Protein AF-A0A9J6GUP1-F1 (afdb_monomer_lite)

Organism: Haemaphysalis longicornis (NCBI:txid44386)

Foldseek 3Di:
DDPPDDDDDPDPVVVVVVVVVVCVVPDDDDDADPVGNDDDPVLVVLVVVLVVLVVVCVVVVPDPVSVVVNVVSVVVSVVVVVVVVVVVVVVVVVVCVPPVPDPVVVVVVCVVVDPPPPPVPVVVVCVVVVDDPVVVVVVCCCVVPVPPPPDPDPDDPPPPPPPPPDDDDPVNVVVVVVPDDPPPDDD

Secondary structure (DSSP, 8-state):
------PPPSSHHHHHHHHHHHHHHHPPP---BTTB----HHHHHHHHHHHHHHHHHHH-TT-HHHHHHHHHHHHHHHHHHHHHHHHHHHHHHHHHTT-TT-HHHHHHHHHHHS----S-HHHHHHHHHT--HHHHHHHHHHHHS-----PPPP-------TTTTSPPPHHHHHHHHHH--TT----

Sequence (187 aa):
MKIDTYSTPDSMDEWISNLRSCTREFTRPICCTENFPFIDRNLITLWNHRKKIVARLRNNKDNIHIQKELAAHKQVIQTYDDDLARRNWRETCESINGRLHLARIWKILKGLLEHSRPQHTLTKIQLTLQLGDEELRKVLCDTFYPRTTVQDLPHYPVYSISGMDSDCTAAELSLALSYMTKNTAPG

pLDDT: mean 77.62, std 13.38, range [37.28, 96.56]

Radius of gyration: 34.23 Å; chains: 1; bounding box: 64×68×90 Å

Structure (mmCIF, N/CA/C/O backbone):
data_AF-A0A9J6GUP1-F1
#
_entry.id   AF-A0A9J6GUP1-F1
#
loop_
_atom_site.group_PDB
_atom_site.id
_atom_site.type_symbol
_atom_site.label_atom_id
_atom_site.label_alt_id
_atom_site.label_comp_id
_atom_site.label_asym_id
_atom_site.label_entity_id
_atom_site.label_seq_id
_atom_site.pdbx_PDB_ins_code
_atom_site.Cartn_x
_atom_site.Cartn_y
_atom_site.Cartn_z
_atom_site.occupancy
_atom_site.B_iso_or_equiv
_atom_site.auth_seq_id
_atom_site.auth_comp_id
_atom_site.auth_asym_id
_atom_site.auth_atom_id
_atom_site.pdbx_PDB_model_num
ATOM 1 N N . MET A 1 1 ? -33.348 -5.810 8.479 1.00 38.34 1 MET A N 1
ATOM 2 C CA . MET A 1 1 ? -33.072 -6.869 7.488 1.00 38.34 1 MET A CA 1
ATOM 3 C C . MET A 1 1 ? -34.374 -7.606 7.278 1.00 38.34 1 MET A C 1
ATOM 5 O O . MET A 1 1 ? -34.844 -8.221 8.225 1.00 38.34 1 MET A O 1
ATOM 9 N N . LYS A 1 2 ? -35.011 -7.434 6.117 1.00 37.28 2 LYS A N 1
ATOM 10 C CA . LYS A 1 2 ? -36.161 -8.255 5.736 1.00 37.28 2 LYS A CA 1
ATOM 11 C C . LYS A 1 2 ? -35.600 -9.620 5.353 1.00 37.28 2 LYS A C 1
ATOM 13 O O . LYS A 1 2 ? -34.687 -9.686 4.536 1.00 37.28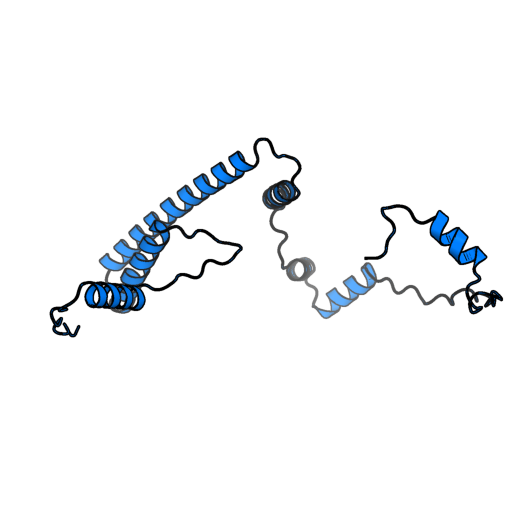 2 LYS A O 1
ATOM 18 N N . ILE A 1 3 ? -36.036 -10.663 6.045 1.00 42.69 3 ILE A N 1
ATOM 19 C CA . ILE A 1 3 ? -35.765 -12.036 5.638 1.00 42.69 3 ILE A CA 1
ATOM 20 C C . ILE A 1 3 ? -36.891 -12.335 4.661 1.00 42.69 3 ILE A C 1
ATOM 22 O O . ILE A 1 3 ? -38.004 -12.638 5.084 1.00 42.69 3 ILE A O 1
ATOM 26 N N . ASP A 1 4 ? -36.635 -12.097 3.378 1.00 53.88 4 ASP A N 1
ATOM 27 C CA . ASP A 1 4 ? -37.587 -12.458 2.340 1.00 53.88 4 ASP A CA 1
ATOM 28 C C . ASP A 1 4 ? -37.733 -13.984 2.353 1.00 53.88 4 ASP A C 1
ATOM 30 O O . ASP A 1 4 ? -36.760 -14.736 2.434 1.00 53.88 4 ASP A O 1
ATOM 34 N N . THR A 1 5 ? -38.981 -14.433 2.391 1.00 57.50 5 THR A N 1
ATOM 35 C CA . THR A 1 5 ? -39.377 -15.837 2.391 1.00 57.50 5 THR A CA 1
ATOM 36 C C . THR A 1 5 ? -38.874 -16.497 1.112 1.00 57.50 5 THR A C 1
ATOM 38 O O . THR A 1 5 ? -39.375 -16.206 0.027 1.00 57.50 5 THR A O 1
ATOM 41 N N . TYR A 1 6 ? -37.872 -17.366 1.230 1.00 58.03 6 TYR A N 1
ATOM 42 C CA . TYR A 1 6 ? -37.344 -18.123 0.100 1.00 58.03 6 TYR A CA 1
ATOM 43 C C . TYR A 1 6 ? -38.401 -19.122 -0.383 1.00 58.03 6 TYR A C 1
ATOM 45 O O . TYR A 1 6 ? -38.691 -20.106 0.295 1.00 58.03 6 TYR A O 1
ATOM 53 N N . SER A 1 7 ? -38.982 -18.844 -1.551 1.00 64.75 7 SER A N 1
ATOM 54 C CA . SER A 1 7 ? -39.775 -19.806 -2.318 1.00 64.75 7 SER A CA 1
ATOM 55 C C . SER A 1 7 ? -38.891 -21.014 -2.625 1.00 64.75 7 SER A C 1
ATOM 57 O O . SER A 1 7 ? -37.786 -20.834 -3.142 1.00 64.75 7 SER A O 1
ATOM 59 N N . THR A 1 8 ? -39.326 -22.229 -2.286 1.00 68.31 8 THR A N 1
ATOM 60 C CA . THR A 1 8 ? -38.605 -23.446 -2.687 1.00 68.31 8 THR A CA 1
ATOM 61 C C . THR A 1 8 ? -38.601 -23.530 -4.213 1.00 68.31 8 THR A C 1
ATOM 63 O O . THR A 1 8 ? -39.679 -23.507 -4.802 1.00 68.31 8 THR A O 1
ATOM 66 N N . PRO A 1 9 ? -37.427 -23.559 -4.866 1.00 66.75 9 PRO A N 1
ATOM 67 C CA . PRO A 1 9 ? -37.360 -23.652 -6.316 1.00 66.75 9 PRO A CA 1
ATOM 68 C C . PRO A 1 9 ? -37.705 -25.076 -6.764 1.00 66.75 9 PRO A C 1
ATOM 70 O O . PRO A 1 9 ? -37.118 -26.037 -6.267 1.00 66.75 9 PRO A O 1
ATOM 73 N N . ASP A 1 10 ? -38.634 -25.195 -7.713 1.00 75.88 10 ASP A N 1
ATOM 74 C CA . ASP A 1 10 ? -39.118 -26.475 -8.257 1.00 75.88 10 ASP A CA 1
ATOM 75 C C . ASP A 1 10 ? -38.131 -27.107 -9.261 1.00 75.88 10 ASP A C 1
ATOM 77 O O . ASP A 1 10 ? -38.267 -28.274 -9.628 1.00 75.88 10 ASP A O 1
ATOM 81 N N . SER A 1 11 ? -37.106 -26.363 -9.697 1.00 82.44 11 SER A N 1
ATOM 82 C CA . SER A 1 11 ? -36.120 -26.802 -10.690 1.00 82.44 11 SER A CA 1
ATOM 83 C C . SER A 1 11 ? -34.682 -26.419 -10.319 1.00 82.44 11 SER A C 1
ATOM 85 O O . SER A 1 11 ? -34.408 -25.339 -9.788 1.00 82.44 11 SER A O 1
ATOM 87 N N . MET A 1 12 ? -33.734 -27.302 -10.657 1.00 81.06 12 MET A N 1
ATOM 88 C CA . MET A 1 12 ? -32.291 -27.106 -10.455 1.00 81.06 12 MET A CA 1
ATOM 89 C C . MET A 1 12 ? -31.780 -25.838 -11.162 1.00 81.06 12 MET A C 1
ATOM 91 O O . MET A 1 12 ? -30.950 -25.115 -10.612 1.00 81.06 12 MET A O 1
ATOM 95 N N . ASP A 1 13 ? -32.296 -25.536 -12.355 1.00 85.38 13 ASP A N 1
ATOM 96 C CA . ASP A 1 13 ? -31.856 -24.382 -13.149 1.00 85.38 13 ASP A CA 1
ATOM 97 C C . ASP A 1 13 ? -32.319 -23.050 -12.547 1.00 85.38 13 ASP A C 1
ATOM 99 O O . ASP A 1 13 ? -31.563 -22.073 -12.533 1.00 85.38 13 ASP A O 1
ATOM 103 N N . GLU A 1 14 ? -33.524 -23.013 -11.971 1.00 83.25 14 GLU A N 1
ATOM 104 C CA . GLU A 1 14 ? -34.015 -21.849 -11.226 1.00 83.25 14 GLU A CA 1
ATOM 105 C C . GLU A 1 14 ? -33.201 -21.626 -9.955 1.00 83.25 14 GLU A C 1
ATOM 107 O O . GLU A 1 14 ? -32.832 -20.493 -9.642 1.00 83.25 14 GLU A O 1
ATOM 112 N N . TRP A 1 15 ? -32.840 -22.705 -9.257 1.00 84.94 15 TRP A N 1
ATOM 113 C CA . TRP A 1 15 ? -31.958 -22.620 -8.098 1.00 84.94 15 TRP A CA 1
ATOM 114 C C . TRP A 1 15 ? -30.575 -22.064 -8.471 1.00 84.94 15 TRP A C 1
ATOM 116 O O . TRP A 1 15 ? -30.079 -21.152 -7.806 1.00 84.94 15 TRP A O 1
ATOM 126 N N . ILE A 1 16 ? -29.972 -22.534 -9.572 1.00 88.44 16 ILE A N 1
ATOM 127 C CA . ILE A 1 16 ? -28.680 -22.024 -10.065 1.00 88.44 16 ILE A CA 1
ATOM 128 C C . ILE A 1 16 ? -28.791 -20.549 -10.477 1.00 88.44 16 ILE A C 1
ATOM 130 O O . ILE A 1 16 ? -27.893 -19.757 -10.175 1.00 88.44 16 ILE A O 1
ATOM 134 N N . SER A 1 17 ? -29.875 -20.159 -11.150 1.00 85.00 17 SER A N 1
ATOM 135 C CA . SER A 1 17 ? -30.120 -18.771 -11.559 1.00 85.00 17 SER A CA 1
ATOM 136 C C . SER A 1 17 ? -30.293 -17.838 -10.356 1.00 85.00 17 SER A C 1
ATOM 138 O O . SER A 1 17 ? -29.671 -16.771 -10.299 1.00 85.00 17 SER A O 1
ATOM 140 N N . ASN A 1 18 ? -31.047 -18.272 -9.344 1.00 85.75 18 ASN A N 1
ATOM 141 C CA . ASN A 1 18 ? -31.218 -17.542 -8.090 1.00 85.75 18 ASN A CA 1
ATOM 142 C C . ASN A 1 18 ? -29.887 -17.412 -7.345 1.00 85.75 18 ASN A C 1
ATOM 144 O O . ASN A 1 18 ? -29.528 -16.321 -6.909 1.00 85.75 18 ASN A O 1
ATOM 148 N N . LEU A 1 19 ? -29.089 -18.479 -7.283 1.00 87.12 19 LEU A N 1
ATOM 149 C CA . LEU A 1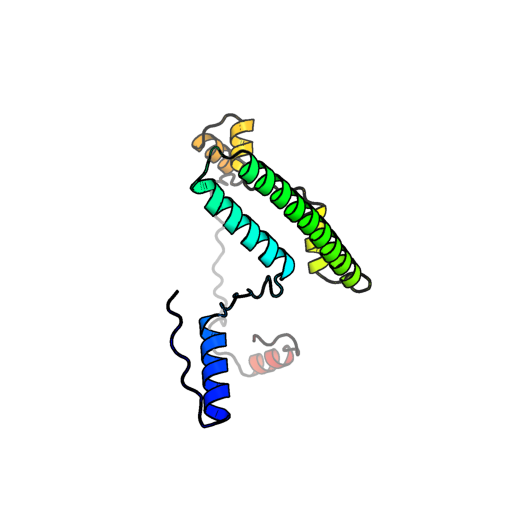 19 ? -27.772 -18.452 -6.649 1.00 87.12 19 LEU A CA 1
ATOM 150 C C . LEU A 1 19 ? -26.799 -17.507 -7.373 1.00 87.12 19 LEU A C 1
ATOM 152 O O . LEU A 1 19 ? -26.080 -16.739 -6.729 1.00 87.12 19 LEU A O 1
ATOM 156 N N . ARG A 1 20 ? -26.796 -17.496 -8.711 1.00 87.56 20 ARG A N 1
ATOM 157 C CA . ARG A 1 20 ? -26.018 -16.534 -9.516 1.00 87.56 20 ARG A CA 1
ATOM 158 C C . ARG A 1 20 ? -26.483 -15.094 -9.306 1.00 87.56 20 ARG A C 1
ATOM 160 O O . ARG A 1 20 ? -25.658 -14.187 -9.221 1.00 87.56 20 ARG A O 1
ATOM 167 N N . SER A 1 21 ? -27.787 -14.881 -9.187 1.00 83.50 21 SER A N 1
ATOM 168 C CA . SER A 1 21 ? -28.362 -13.556 -8.952 1.00 83.50 21 SER A CA 1
ATOM 169 C C . SER A 1 21 ? -28.014 -13.039 -7.557 1.00 83.50 21 SER A C 1
ATOM 171 O O . SER A 1 21 ? -27.468 -11.944 -7.441 1.00 83.50 21 SER A O 1
ATOM 173 N N . CYS A 1 22 ? -28.182 -13.861 -6.516 1.00 84.38 22 CYS A N 1
ATOM 174 C CA . CYS A 1 22 ? -27.777 -13.520 -5.153 1.00 84.38 22 CYS A CA 1
ATOM 175 C C . CYS A 1 22 ? -26.268 -13.271 -5.058 1.00 84.38 22 CYS A C 1
ATOM 177 O O . CYS A 1 22 ? -25.832 -12.274 -4.486 1.00 84.38 22 CYS A O 1
ATOM 179 N N . THR A 1 23 ? -25.438 -14.138 -5.647 1.00 85.06 23 THR A N 1
ATOM 180 C CA . THR A 1 23 ? -23.985 -13.912 -5.648 1.00 85.06 23 THR A CA 1
ATOM 181 C C . THR A 1 23 ? -23.629 -12.606 -6.348 1.00 85.06 23 THR A C 1
ATOM 183 O O . THR A 1 23 ? -22.791 -11.876 -5.828 1.00 85.06 23 THR A O 1
ATOM 186 N N . ARG A 1 24 ? -24.292 -12.237 -7.450 1.00 82.00 24 ARG A N 1
ATOM 187 C CA . ARG A 1 24 ? -24.072 -10.943 -8.113 1.00 82.00 24 ARG A CA 1
ATOM 188 C C . ARG A 1 24 ? -24.540 -9.749 -7.276 1.00 82.00 24 ARG A C 1
ATOM 190 O O . ARG A 1 24 ? -23.859 -8.732 -7.270 1.00 82.00 24 ARG A O 1
ATOM 197 N N . GLU A 1 25 ? -25.663 -9.855 -6.569 1.00 84.50 25 GLU A N 1
ATOM 198 C CA . GLU A 1 25 ? -26.174 -8.782 -5.702 1.00 84.50 25 GLU A CA 1
ATOM 199 C C . GLU A 1 25 ? -25.278 -8.523 -4.486 1.00 84.50 25 GLU A C 1
ATOM 201 O O . GLU A 1 25 ? -25.042 -7.371 -4.112 1.00 84.50 25 GLU A O 1
ATOM 206 N N . PHE A 1 26 ? -24.749 -9.585 -3.874 1.00 77.44 26 PHE A N 1
ATOM 207 C CA . PHE A 1 26 ? -23.932 -9.477 -2.664 1.00 77.44 26 PHE A CA 1
ATOM 208 C C . PHE A 1 26 ? -22.424 -9.375 -2.939 1.00 77.44 26 PHE A C 1
ATOM 210 O O . PHE A 1 26 ? -21.665 -9.014 -2.035 1.00 77.44 26 PHE A O 1
ATOM 217 N N . THR A 1 27 ? -21.972 -9.631 -4.170 1.00 81.25 27 THR A N 1
ATOM 218 C CA . THR A 1 27 ? -20.562 -9.490 -4.561 1.00 81.25 27 THR A CA 1
ATOM 219 C C . THR A 1 27 ? -20.330 -8.146 -5.232 1.00 81.25 27 THR A C 1
ATOM 221 O O . THR A 1 27 ? -20.905 -7.837 -6.270 1.00 81.25 27 THR A O 1
ATOM 224 N N . ARG A 1 28 ? -19.427 -7.340 -4.670 1.00 74.56 28 ARG A N 1
ATOM 225 C CA . ARG A 1 28 ? -18.973 -6.102 -5.312 1.00 74.56 28 ARG A CA 1
ATOM 226 C C . ARG A 1 28 ? -17.725 -6.396 -6.145 1.00 74.56 28 ARG A C 1
ATOM 228 O O . ARG A 1 28 ? -16.730 -6.822 -5.554 1.00 74.56 28 ARG A O 1
ATOM 235 N N . PRO A 1 29 ? -17.739 -6.170 -7.471 1.00 72.31 29 PRO A N 1
ATOM 236 C CA . PRO A 1 29 ? -16.532 -6.297 -8.272 1.00 72.31 29 PRO A CA 1
ATOM 237 C C . PRO A 1 29 ? -15.532 -5.223 -7.837 1.00 72.31 29 PRO A C 1
ATOM 239 O O . PRO A 1 29 ? -15.873 -4.045 -7.717 1.00 72.31 29 PRO A O 1
ATOM 242 N N . ILE A 1 30 ? -14.299 -5.638 -7.566 1.00 74.00 30 ILE A N 1
ATOM 243 C CA . ILE A 1 30 ? -13.193 -4.725 -7.291 1.00 74.00 30 ILE A CA 1
ATOM 244 C C . ILE A 1 30 ? -12.449 -4.557 -8.614 1.00 74.00 30 ILE A C 1
ATOM 246 O O . ILE A 1 30 ? -11.884 -5.522 -9.124 1.00 74.00 30 ILE A O 1
ATOM 250 N N . CYS A 1 31 ? -12.490 -3.358 -9.195 1.00 66.94 31 CYS A N 1
ATOM 251 C CA . CYS A 1 31 ? -11.791 -3.078 -10.445 1.00 66.94 31 CYS A CA 1
ATOM 252 C C . CYS A 1 31 ? -10.280 -3.024 -10.187 1.00 66.94 31 CYS A C 1
ATOM 254 O O . CYS A 1 31 ? -9.782 -2.056 -9.609 1.00 66.94 31 CYS A O 1
ATOM 256 N N . CYS A 1 32 ? -9.551 -4.054 -10.612 1.00 70.44 32 CYS A N 1
ATOM 257 C CA . CYS A 1 32 ? -8.098 -3.985 -10.724 1.00 70.44 32 CYS A CA 1
ATOM 258 C C . CYS A 1 32 ? -7.738 -3.133 -11.952 1.00 70.44 32 CYS A C 1
ATOM 260 O O . CYS A 1 32 ? -8.352 -3.275 -13.009 1.00 70.44 32 CYS A O 1
ATOM 262 N N . THR A 1 33 ? -6.763 -2.236 -11.819 1.00 73.56 33 THR A N 1
ATOM 263 C CA . THR A 1 33 ? -6.208 -1.488 -12.962 1.00 73.56 33 THR A CA 1
ATOM 264 C C . THR A 1 33 ? -5.052 -2.277 -13.573 1.00 73.56 33 THR A C 1
ATOM 266 O O . THR A 1 33 ? -4.443 -3.093 -12.885 1.00 73.56 33 THR A O 1
ATOM 269 N N . GLU A 1 34 ? -4.707 -2.025 -14.839 1.00 65.75 34 GLU A N 1
ATOM 270 C CA . GLU A 1 34 ? -3.598 -2.721 -15.525 1.00 65.75 34 GLU A CA 1
ATOM 271 C C . GLU A 1 34 ? -2.264 -2.622 -14.763 1.00 65.75 34 GLU A C 1
ATOM 273 O O . GLU A 1 34 ? -1.469 -3.558 -14.758 1.00 65.75 34 GLU A O 1
ATOM 278 N N . ASN A 1 35 ? -2.053 -1.512 -14.048 1.00 59.88 35 ASN A N 1
ATOM 279 C CA . ASN A 1 35 ? -0.858 -1.276 -13.238 1.00 59.88 35 ASN A CA 1
ATOM 280 C C . ASN A 1 35 ? -0.861 -2.033 -11.896 1.00 59.88 35 ASN A C 1
ATOM 282 O O . ASN A 1 35 ? 0.202 -2.255 -11.321 1.00 59.88 35 ASN A O 1
ATOM 286 N N . PHE A 1 36 ? -2.035 -2.429 -11.394 1.00 64.56 36 PHE A N 1
ATOM 287 C CA . PHE A 1 36 ? -2.210 -3.117 -10.111 1.00 64.56 36 PHE A CA 1
ATOM 288 C C . PHE A 1 36 ? -3.188 -4.291 -10.272 1.00 64.56 36 PHE A C 1
ATOM 290 O O . PHE A 1 36 ? -4.336 -4.215 -9.820 1.00 64.56 36 PHE A O 1
ATOM 297 N N . PRO A 1 37 ? -2.756 -5.381 -10.934 1.00 65.00 37 PRO A N 1
ATOM 298 C CA . PRO A 1 37 ? -3.636 -6.496 -11.276 1.00 65.00 37 PRO A CA 1
ATOM 299 C C . PRO A 1 37 ? -4.042 -7.334 -10.055 1.00 65.00 37 PRO A C 1
ATOM 301 O O . PRO A 1 37 ? -5.088 -7.982 -10.072 1.00 65.00 37 PRO A O 1
ATOM 304 N N . PHE A 1 38 ? -3.237 -7.318 -8.989 1.00 72.94 38 PHE A N 1
ATOM 305 C CA . PHE A 1 38 ? -3.442 -8.136 -7.800 1.00 72.94 38 PHE A CA 1
ATOM 306 C C . PHE A 1 38 ? -3.655 -7.266 -6.563 1.00 72.94 38 PHE A C 1
ATOM 308 O O . PHE A 1 38 ? -2.816 -6.432 -6.223 1.00 72.94 38 PHE A O 1
ATOM 315 N N . ILE A 1 39 ? -4.775 -7.488 -5.877 1.00 76.81 39 ILE A N 1
ATOM 316 C CA . ILE A 1 39 ? -5.079 -6.853 -4.596 1.00 76.81 39 ILE A CA 1
ATOM 317 C C . ILE A 1 39 ? -5.082 -7.946 -3.532 1.00 76.81 39 ILE A C 1
ATOM 319 O O . ILE A 1 39 ? -5.797 -8.944 -3.657 1.00 76.81 39 ILE A O 1
ATOM 323 N N . ASP A 1 40 ? -4.296 -7.748 -2.477 1.00 87.50 40 ASP A N 1
ATOM 324 C CA . ASP A 1 40 ? -4.221 -8.693 -1.370 1.00 87.50 40 ASP A CA 1
ATOM 325 C C . ASP A 1 40 ? -5.562 -8.756 -0.619 1.00 87.50 40 ASP A C 1
ATOM 327 O O . ASP A 1 40 ? -6.041 -7.774 -0.036 1.00 87.50 40 ASP A O 1
ATOM 331 N N . ARG A 1 41 ? -6.178 -9.944 -0.630 1.00 87.38 41 ARG A N 1
ATOM 332 C CA . ARG A 1 41 ? -7.453 -10.216 0.046 1.00 87.38 41 ARG A CA 1
ATOM 333 C C . ARG A 1 41 ? -7.356 -9.963 1.545 1.00 87.38 41 ARG A C 1
ATOM 335 O O . ARG A 1 41 ? -8.289 -9.407 2.122 1.00 87.38 41 ARG A O 1
ATOM 342 N N . ASN A 1 42 ? -6.250 -10.351 2.173 1.00 89.56 42 ASN A N 1
ATOM 343 C CA . ASN A 1 42 ? -6.078 -10.189 3.608 1.00 89.56 42 ASN A CA 1
ATOM 344 C C . ASN A 1 42 ? -6.008 -8.701 3.969 1.00 89.56 42 ASN A C 1
ATOM 346 O O . ASN A 1 42 ? -6.731 -8.241 4.856 1.00 89.56 42 ASN A O 1
ATOM 350 N N . LEU A 1 43 ? -5.255 -7.914 3.198 1.00 90.75 43 LEU A N 1
ATOM 351 C CA . LEU A 1 43 ? -5.170 -6.471 3.407 1.00 90.75 43 LEU A CA 1
ATOM 352 C C . LEU A 1 43 ? -6.536 -5.778 3.264 1.00 90.75 43 LEU A C 1
ATOM 354 O O . LEU A 1 43 ? -6.905 -4.943 4.096 1.00 90.75 43 LEU A O 1
ATOM 358 N N . ILE A 1 44 ? -7.345 -6.188 2.278 1.00 91.00 44 ILE A N 1
ATOM 359 C CA . ILE A 1 44 ? -8.728 -5.708 2.134 1.00 91.00 44 ILE A CA 1
ATOM 360 C C . ILE A 1 44 ? -9.543 -6.005 3.400 1.00 91.00 44 ILE A C 1
ATOM 362 O O . ILE A 1 44 ? -10.273 -5.134 3.886 1.00 91.00 44 ILE A O 1
ATOM 366 N N . THR A 1 45 ? -9.443 -7.220 3.949 1.00 91.69 45 THR A N 1
ATOM 367 C CA . THR A 1 45 ? -10.196 -7.585 5.160 1.00 91.69 45 THR A CA 1
ATOM 368 C C . THR A 1 45 ? -9.788 -6.743 6.367 1.00 91.69 45 THR A C 1
ATOM 370 O O . THR A 1 45 ? -10.667 -6.229 7.066 1.00 91.69 45 THR A O 1
ATOM 373 N N . LEU A 1 46 ? -8.487 -6.501 6.556 1.00 93.88 46 LEU A N 1
ATOM 374 C CA . LEU A 1 46 ? -7.968 -5.653 7.629 1.00 93.88 46 LEU A CA 1
ATOM 375 C C . LEU A 1 46 ? -8.463 -4.206 7.495 1.00 93.88 46 LEU A C 1
ATOM 377 O O . LEU A 1 46 ? -8.951 -3.609 8.459 1.00 93.88 46 LEU A O 1
ATOM 381 N N . TRP A 1 47 ? -8.433 -3.642 6.286 1.00 93.25 47 TRP A N 1
ATOM 382 C CA . TRP A 1 47 ? -8.946 -2.294 6.034 1.00 93.25 47 TRP A CA 1
ATOM 383 C C . TRP A 1 47 ? -10.457 -2.183 6.227 1.00 93.25 47 TRP A C 1
ATOM 385 O O . TRP A 1 47 ? -10.939 -1.195 6.789 1.00 93.25 47 TRP A O 1
ATOM 395 N N . ASN A 1 48 ? -11.220 -3.194 5.815 1.00 92.88 48 ASN A N 1
ATOM 396 C CA . ASN A 1 48 ? -12.657 -3.242 6.065 1.00 92.88 48 ASN A CA 1
ATOM 397 C C . ASN A 1 48 ? -12.960 -3.297 7.567 1.00 92.88 48 ASN A C 1
ATOM 399 O O . ASN A 1 48 ? -13.872 -2.611 8.035 1.00 92.88 48 ASN A O 1
ATOM 403 N N . HIS A 1 49 ? -12.176 -4.053 8.338 1.00 94.38 49 HIS A N 1
ATOM 404 C CA . HIS A 1 49 ? -12.307 -4.092 9.789 1.00 94.38 49 HIS A CA 1
ATOM 405 C C . HIS A 1 49 ? -11.992 -2.732 10.426 1.00 94.38 49 HIS A C 1
ATOM 407 O O . HIS A 1 49 ? -12.799 -2.203 11.196 1.00 94.38 49 HIS A O 1
ATOM 413 N N . ARG A 1 50 ? -10.891 -2.090 10.016 1.00 95.06 50 ARG A N 1
ATOM 414 C CA . ARG A 1 50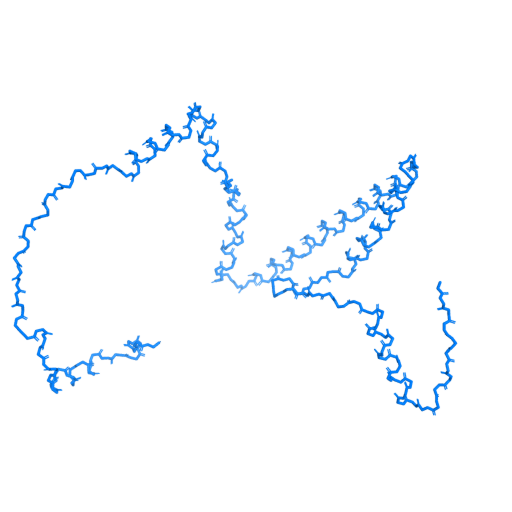 ? -10.550 -0.726 10.442 1.00 95.06 50 ARG A CA 1
ATOM 415 C C . ARG A 1 50 ? -11.677 0.265 10.144 1.00 95.06 50 ARG A C 1
ATOM 417 O O . ARG A 1 50 ? -12.031 1.049 11.021 1.00 95.06 50 ARG A O 1
ATOM 424 N N . LYS A 1 51 ? -12.276 0.228 8.947 1.00 95.06 51 LYS A N 1
ATOM 425 C CA . LYS A 1 51 ? -13.419 1.093 8.591 1.00 95.06 51 LYS A CA 1
ATOM 426 C C . LYS A 1 51 ? -14.594 0.912 9.556 1.00 95.06 51 LYS A C 1
ATOM 428 O O . LYS A 1 51 ? -15.180 1.904 9.983 1.00 95.06 51 LYS A O 1
ATOM 433 N N . LYS A 1 52 ? -14.903 -0.328 9.954 1.00 94.81 52 LYS A N 1
ATOM 434 C CA . LYS A 1 52 ? -15.952 -0.618 10.948 1.00 94.81 52 LYS A CA 1
ATOM 435 C C . LYS A 1 52 ? -15.617 -0.051 12.330 1.00 94.81 52 LYS A C 1
ATOM 437 O O . LYS A 1 52 ? -16.510 0.472 12.991 1.00 94.81 52 LYS A O 1
ATOM 442 N N . ILE A 1 53 ? -14.362 -0.139 12.776 1.00 94.50 53 ILE A N 1
ATOM 443 C CA . ILE A 1 53 ? -13.929 0.457 14.054 1.00 94.50 53 ILE A CA 1
ATOM 444 C C . ILE A 1 53 ? -14.043 1.983 13.995 1.00 94.50 53 ILE A C 1
ATOM 446 O O . ILE A 1 53 ? -14.603 2.589 14.901 1.00 94.50 53 ILE A O 1
ATOM 450 N N . VAL A 1 54 ? -13.587 2.609 12.907 1.00 95.06 54 VAL A N 1
ATOM 451 C CA . VAL A 1 54 ? -13.679 4.067 12.721 1.00 95.06 54 VAL A CA 1
ATOM 452 C C . VAL A 1 54 ? -15.135 4.537 12.706 1.00 95.06 54 VAL A C 1
ATOM 454 O O . VAL A 1 54 ? -15.452 5.548 13.327 1.00 95.06 54 VAL A O 1
ATOM 457 N N . ALA A 1 55 ? -16.035 3.796 12.054 1.00 95.12 55 ALA A N 1
ATOM 458 C CA . ALA A 1 55 ? -17.464 4.104 12.072 1.00 95.12 55 ALA A CA 1
ATOM 459 C C . ALA A 1 55 ? -18.046 4.048 13.496 1.00 95.12 55 ALA A C 1
ATOM 461 O O . ALA A 1 55 ? -18.784 4.950 13.888 1.00 95.12 55 ALA A O 1
ATOM 462 N N . ARG A 1 56 ? -17.662 3.037 14.290 1.00 94.00 56 ARG A N 1
ATOM 463 C CA . ARG A 1 56 ? -18.041 2.926 15.709 1.00 94.00 56 ARG A CA 1
ATOM 464 C C . ARG A 1 56 ? -17.463 4.071 16.548 1.00 94.00 56 ARG A C 1
ATOM 466 O O . ARG A 1 56 ? -18.190 4.671 17.334 1.00 94.00 56 ARG A O 1
ATOM 473 N N . LEU A 1 57 ? -16.195 4.426 16.333 1.00 94.50 57 LEU A N 1
ATOM 474 C CA . LEU A 1 57 ? -15.523 5.531 17.024 1.00 94.50 57 LEU A CA 1
ATOM 475 C C . LEU A 1 57 ? -16.158 6.888 16.702 1.00 94.50 57 LEU A C 1
ATOM 477 O O . LEU A 1 57 ? -16.252 7.742 17.576 1.00 94.50 57 LEU A O 1
ATOM 481 N N . ARG A 1 58 ? -16.629 7.092 15.465 1.00 92.44 58 ARG A N 1
ATOM 482 C CA . ARG A 1 58 ? -17.294 8.341 15.066 1.00 92.44 58 ARG A CA 1
ATOM 483 C C . ARG A 1 58 ? -18.538 8.625 15.909 1.00 92.44 58 ARG A C 1
ATOM 485 O O . ARG A 1 58 ? -18.800 9.788 16.202 1.00 92.44 58 ARG A O 1
ATOM 492 N N . ASN A 1 59 ? -19.260 7.573 16.292 1.00 92.56 59 ASN A N 1
ATOM 493 C CA . ASN A 1 59 ? -20.448 7.669 17.137 1.00 92.56 59 ASN A CA 1
ATOM 494 C C . ASN A 1 59 ? -20.092 7.748 18.634 1.00 92.56 59 ASN A C 1
ATOM 496 O O . ASN A 1 59 ? -20.812 8.394 19.381 1.00 92.56 59 ASN A O 1
ATOM 500 N N . ASN A 1 60 ? -18.973 7.145 19.056 1.00 90.06 60 ASN A N 1
ATOM 501 C CA . ASN A 1 60 ? -18.539 7.048 20.456 1.00 90.06 60 ASN A CA 1
ATOM 502 C C . ASN A 1 60 ? -17.098 7.557 20.635 1.00 90.06 60 ASN A C 1
ATOM 504 O O . ASN A 1 60 ? -16.183 6.769 20.884 1.00 90.06 60 ASN A O 1
ATOM 508 N N . LYS A 1 61 ? -16.886 8.870 20.482 1.00 88.88 61 LYS A N 1
ATOM 509 C CA . LYS A 1 61 ? -15.539 9.474 20.428 1.00 88.88 61 LYS A CA 1
ATOM 510 C C . LYS A 1 61 ? -14.737 9.302 21.718 1.00 88.88 61 LYS A C 1
ATOM 512 O O . LYS A 1 61 ? -13.534 9.064 21.644 1.00 88.88 61 LYS A O 1
ATOM 517 N N . ASP A 1 62 ? -15.406 9.344 22.866 1.00 91.56 62 ASP A N 1
ATOM 518 C CA . ASP A 1 62 ? -14.759 9.336 24.185 1.00 91.56 62 ASP A CA 1
ATOM 519 C C . ASP A 1 62 ? -14.449 7.922 24.698 1.00 91.56 62 ASP A C 1
ATOM 521 O O . ASP A 1 62 ? -13.844 7.739 25.753 1.00 91.56 62 ASP A O 1
ATOM 525 N N . ASN A 1 63 ? -14.840 6.884 23.950 1.00 94.69 63 ASN A N 1
ATOM 526 C CA . ASN A 1 63 ? -14.610 5.510 24.366 1.00 94.69 63 ASN A CA 1
ATOM 527 C C . ASN A 1 63 ? -13.149 5.089 24.122 1.00 94.69 63 ASN A C 1
ATOM 529 O O . ASN A 1 63 ? -12.751 4.720 23.011 1.00 94.69 63 ASN A O 1
ATOM 533 N N . ILE A 1 64 ? -12.372 5.072 25.206 1.00 94.06 64 ILE A N 1
ATOM 534 C CA . ILE A 1 64 ? -10.953 4.691 25.228 1.00 94.06 64 ILE A CA 1
ATOM 535 C C . ILE A 1 64 ? -10.728 3.267 24.692 1.00 94.06 64 ILE A C 1
ATOM 537 O O . ILE A 1 64 ? -9.717 3.015 24.035 1.00 94.06 64 ILE A O 1
ATOM 541 N N . HIS A 1 65 ? -11.654 2.329 24.915 1.00 95.38 65 HIS A N 1
ATOM 542 C CA . HIS A 1 65 ? -11.503 0.954 24.428 1.00 95.38 65 HIS A CA 1
ATOM 543 C C . HIS A 1 65 ? -11.510 0.888 22.900 1.00 95.38 65 HIS A C 1
ATOM 545 O O . HIS A 1 65 ? -10.659 0.217 22.322 1.00 95.38 65 HIS A O 1
ATOM 551 N N . ILE A 1 66 ? -12.403 1.634 22.243 1.00 93.69 66 ILE A N 1
ATOM 552 C CA . ILE A 1 66 ? -12.483 1.678 20.774 1.00 93.69 66 ILE A CA 1
ATOM 553 C C . ILE A 1 66 ? -11.238 2.362 20.192 1.00 93.69 66 ILE A C 1
ATOM 555 O O . ILE A 1 66 ? -10.719 1.940 19.158 1.00 93.69 66 ILE A O 1
ATOM 559 N N . GLN A 1 67 ? -10.716 3.393 20.864 1.00 94.25 67 GLN A N 1
ATOM 560 C CA . GLN A 1 67 ? -9.466 4.039 20.458 1.00 94.25 67 GLN A CA 1
ATOM 561 C C . GLN A 1 67 ? -8.264 3.088 20.568 1.00 94.25 67 GLN A C 1
ATOM 563 O O . GLN A 1 67 ? -7.461 3.010 19.636 1.00 94.25 67 GLN A O 1
ATOM 568 N N . LYS A 1 68 ? -8.162 2.325 21.666 1.00 95.88 68 LYS A N 1
ATOM 569 C CA . LYS A 1 68 ? -7.130 1.290 21.842 1.00 95.88 68 LYS A CA 1
ATOM 570 C C . LYS A 1 68 ? -7.265 0.172 20.808 1.00 95.88 68 LYS A C 1
ATOM 572 O O . LYS A 1 68 ? -6.264 -0.215 20.212 1.00 95.88 68 LYS A O 1
ATOM 577 N N . GLU A 1 69 ? -8.485 -0.295 20.543 1.00 95.56 69 GLU A N 1
ATOM 578 C CA . GLU A 1 69 ? -8.767 -1.286 19.496 1.00 95.56 69 GLU A CA 1
ATOM 579 C C . GLU A 1 69 ? -8.313 -0.774 18.121 1.00 95.56 69 GLU A C 1
ATOM 581 O O . GLU A 1 69 ? -7.649 -1.495 17.377 1.00 95.56 69 GLU A O 1
ATOM 586 N N . LEU A 1 70 ? -8.599 0.492 17.796 1.00 95.69 70 LEU A N 1
ATOM 587 C CA . LEU A 1 70 ? -8.152 1.119 16.554 1.00 95.69 70 LEU A CA 1
ATOM 588 C C . LEU A 1 70 ? -6.624 1.210 16.470 1.00 95.69 70 LEU A C 1
ATOM 590 O O . LEU A 1 70 ? -6.068 0.975 15.399 1.00 95.69 70 LEU A O 1
ATOM 594 N N . ALA A 1 71 ? -5.952 1.573 17.564 1.00 96.12 71 ALA A N 1
ATOM 595 C CA . ALA A 1 71 ? -4.494 1.648 17.617 1.00 96.12 71 ALA A CA 1
ATOM 596 C C . ALA A 1 71 ? -3.852 0.268 17.400 1.00 96.12 71 ALA A C 1
ATOM 598 O O . ALA A 1 71 ? -2.970 0.140 16.553 1.00 96.12 71 ALA A O 1
ATOM 599 N N . ALA A 1 72 ? -4.360 -0.770 18.070 1.00 96.19 72 ALA A N 1
ATOM 600 C CA . ALA A 1 72 ? -3.911 -2.146 17.870 1.00 96.19 72 ALA A CA 1
ATOM 601 C C . ALA A 1 72 ? -4.137 -2.612 16.421 1.00 96.19 72 ALA A C 1
ATOM 603 O O . ALA A 1 72 ? -3.229 -3.149 15.791 1.00 96.19 72 ALA A O 1
ATOM 604 N N . HIS A 1 73 ? -5.311 -2.333 15.837 1.00 95.50 73 HIS A N 1
ATOM 605 C CA . HIS A 1 73 ? -5.591 -2.678 14.435 1.00 95.50 73 HIS A CA 1
ATOM 606 C C . HIS A 1 73 ? -4.686 -1.948 13.445 1.00 95.50 73 HIS A C 1
ATOM 608 O O . HIS A 1 73 ? -4.263 -2.526 12.447 1.00 95.50 73 HIS A O 1
ATOM 614 N N . LYS A 1 74 ? -4.365 -0.678 13.711 1.00 95.06 74 LYS A N 1
ATOM 615 C CA . LYS A 1 74 ? -3.398 0.078 12.905 1.00 95.06 74 LYS A CA 1
ATOM 616 C C . LYS A 1 74 ? -2.019 -0.572 12.938 1.00 95.06 74 LYS A C 1
ATOM 618 O O . LYS A 1 74 ? -1.405 -0.677 11.883 1.00 95.06 74 LYS A O 1
ATOM 623 N N . GLN A 1 75 ? -1.571 -1.019 14.110 1.00 96.56 75 GLN A N 1
ATOM 624 C CA . GLN A 1 75 ? -0.292 -1.706 14.253 1.00 96.56 75 GLN A CA 1
ATOM 625 C C . GLN A 1 75 ? -0.275 -3.019 13.462 1.00 96.56 75 GLN A C 1
ATOM 627 O O . GLN A 1 75 ? 0.668 -3.252 12.718 1.00 96.56 75 GLN A O 1
ATOM 632 N N . VAL A 1 76 ? -1.343 -3.822 13.539 1.00 95.81 76 VAL A N 1
ATOM 633 C CA . VAL A 1 76 ? -1.470 -5.070 12.762 1.00 95.81 76 VAL A CA 1
ATOM 634 C C . VAL A 1 76 ? -1.406 -4.807 11.255 1.00 95.81 76 VAL A C 1
ATOM 636 O O . VAL A 1 76 ? -0.670 -5.489 10.544 1.00 95.81 76 VAL A O 1
ATOM 639 N N . ILE A 1 77 ? -2.140 -3.801 10.765 1.00 94.94 77 ILE A N 1
ATOM 640 C CA . ILE A 1 77 ? -2.095 -3.400 9.350 1.00 94.94 77 ILE A CA 1
ATOM 641 C C . ILE A 1 77 ? -0.671 -3.017 8.952 1.00 94.94 77 ILE A C 1
ATOM 643 O O . ILE A 1 77 ? -0.164 -3.547 7.975 1.00 94.94 77 ILE A O 1
ATOM 647 N N . GLN A 1 78 ? -0.012 -2.163 9.737 1.00 95.19 78 GLN A N 1
ATOM 648 C CA . GLN A 1 78 ? 1.341 -1.704 9.436 1.00 95.19 78 GLN A CA 1
ATOM 649 C C . GLN A 1 78 ? 2.346 -2.860 9.396 1.00 95.19 78 GLN A C 1
ATOM 651 O O . GLN A 1 78 ? 3.116 -2.962 8.449 1.00 95.19 78 GLN A O 1
ATOM 656 N N . THR A 1 79 ? 2.299 -3.773 10.371 1.00 96.06 79 THR A N 1
ATOM 657 C CA . THR A 1 79 ? 3.181 -4.950 10.375 1.00 96.06 79 THR A CA 1
ATOM 658 C C . THR A 1 79 ? 2.962 -5.835 9.152 1.00 96.06 79 THR A C 1
ATOM 660 O O . THR A 1 79 ? 3.920 -6.338 8.572 1.00 96.06 79 THR A O 1
ATOM 663 N N . TYR A 1 80 ? 1.705 -6.001 8.734 1.00 95.44 80 TYR A N 1
ATOM 664 C CA . TYR A 1 80 ? 1.383 -6.796 7.559 1.00 95.44 80 TYR A CA 1
ATOM 665 C C . TYR A 1 80 ? 1.819 -6.107 6.263 1.00 95.44 80 TYR A C 1
ATOM 667 O O . TYR A 1 80 ? 2.367 -6.769 5.386 1.00 95.44 80 TYR A O 1
ATOM 675 N N . ASP A 1 81 ? 1.612 -4.793 6.161 1.00 92.62 81 ASP A N 1
ATOM 676 C CA . ASP A 1 81 ? 2.042 -3.974 5.026 1.00 92.62 81 ASP A CA 1
ATOM 677 C C . ASP A 1 81 ? 3.566 -4.030 4.854 1.00 92.62 81 ASP A C 1
ATOM 679 O O . ASP A 1 81 ? 4.051 -4.237 3.740 1.00 92.62 81 ASP A O 1
ATOM 683 N N . ASP A 1 82 ? 4.321 -3.931 5.951 1.00 93.50 82 ASP A N 1
ATOM 684 C CA . ASP A 1 82 ? 5.783 -4.034 5.940 1.00 93.50 82 ASP A CA 1
ATOM 685 C C . ASP A 1 82 ? 6.250 -5.423 5.475 1.00 93.50 82 ASP A C 1
ATOM 687 O O . ASP A 1 82 ? 7.158 -5.547 4.647 1.00 93.50 82 ASP A O 1
ATOM 691 N N . ASP A 1 83 ? 5.619 -6.488 5.971 1.00 94.75 83 ASP A N 1
ATOM 692 C CA . ASP A 1 83 ? 5.942 -7.855 5.562 1.00 94.75 83 ASP A CA 1
ATOM 693 C C . ASP A 1 83 ? 5.569 -8.129 4.103 1.00 94.75 83 ASP A C 1
ATOM 695 O O . ASP A 1 83 ? 6.330 -8.781 3.381 1.00 94.75 83 ASP A O 1
ATOM 699 N N . LEU A 1 84 ? 4.427 -7.617 3.644 1.00 92.81 84 LEU A N 1
ATOM 700 C CA . LEU A 1 84 ? 4.001 -7.716 2.253 1.00 92.81 84 LEU A CA 1
ATOM 701 C C . LEU A 1 84 ? 4.963 -6.955 1.335 1.00 92.81 84 LEU A C 1
ATOM 703 O O . LEU A 1 84 ? 5.381 -7.491 0.310 1.00 92.81 84 LEU A O 1
ATOM 707 N N . ALA A 1 85 ? 5.384 -5.751 1.723 1.00 90.12 85 ALA A N 1
ATOM 708 C CA . ALA A 1 85 ? 6.374 -4.975 0.985 1.00 90.12 85 ALA A CA 1
ATOM 709 C C . ALA A 1 85 ? 7.708 -5.727 0.869 1.00 90.12 85 ALA A C 1
ATOM 711 O O . ALA A 1 85 ? 8.284 -5.791 -0.217 1.00 90.12 85 ALA A O 1
ATOM 712 N N . ARG A 1 86 ? 8.175 -6.364 1.952 1.00 92.56 86 ARG A N 1
ATOM 713 C CA . ARG A 1 86 ? 9.390 -7.198 1.937 1.00 92.56 86 ARG A CA 1
ATOM 714 C C . ARG A 1 86 ? 9.259 -8.407 1.013 1.00 92.56 86 ARG A C 1
ATOM 716 O O . ARG A 1 86 ? 10.210 -8.707 0.292 1.00 92.56 86 ARG A O 1
ATOM 723 N N . ARG A 1 87 ? 8.114 -9.099 1.024 1.00 91.44 87 ARG A N 1
ATOM 724 C CA . ARG A 1 87 ? 7.856 -10.240 0.126 1.00 91.44 87 ARG A CA 1
ATOM 725 C C . ARG A 1 87 ? 7.821 -9.800 -1.331 1.00 91.44 87 ARG A C 1
ATOM 727 O O . ARG A 1 87 ? 8.591 -10.327 -2.124 1.00 91.44 87 ARG A O 1
ATOM 734 N N . ASN A 1 88 ? 7.041 -8.769 -1.646 1.00 88.56 88 ASN A N 1
ATOM 735 C CA . ASN A 1 88 ? 6.956 -8.208 -2.995 1.00 88.56 88 ASN A CA 1
ATOM 736 C C . ASN A 1 88 ? 8.329 -7.737 -3.492 1.00 88.56 88 ASN A C 1
ATOM 738 O O . ASN A 1 88 ? 8.679 -7.937 -4.655 1.00 88.56 88 ASN A O 1
ATOM 742 N N . TRP A 1 89 ? 9.135 -7.130 -2.616 1.00 88.50 89 TRP A N 1
ATOM 743 C CA . TRP A 1 89 ? 10.498 -6.733 -2.954 1.00 88.50 89 TRP A CA 1
ATOM 744 C C . TRP A 1 89 ? 11.393 -7.938 -3.243 1.00 88.50 89 TRP A C 1
ATOM 746 O O . TRP A 1 89 ? 12.104 -7.939 -4.245 1.00 88.50 89 TRP A O 1
ATOM 756 N N . ARG A 1 90 ? 11.331 -8.988 -2.416 1.00 89.62 90 ARG A N 1
ATOM 757 C CA . ARG A 1 90 ? 12.079 -10.228 -2.652 1.00 89.62 90 ARG A CA 1
ATOM 758 C C . ARG A 1 90 ? 11.687 -10.873 -3.981 1.00 89.62 90 ARG A C 1
ATOM 760 O O . ARG A 1 90 ? 12.576 -11.169 -4.768 1.00 89.62 90 ARG A O 1
ATOM 767 N N . GLU A 1 91 ? 10.395 -11.016 -4.254 1.00 87.62 91 GLU A N 1
ATOM 768 C CA . GLU A 1 91 ? 9.888 -11.541 -5.529 1.00 87.62 91 GLU A CA 1
ATOM 769 C C . GLU A 1 91 ? 10.356 -10.686 -6.712 1.00 87.62 91 GLU A C 1
ATOM 771 O O . GLU A 1 91 ? 10.764 -11.204 -7.751 1.00 87.62 91 GLU A O 1
ATOM 776 N N . THR A 1 92 ? 10.373 -9.361 -6.542 1.00 84.94 92 THR A N 1
ATOM 777 C CA . THR A 1 92 ? 10.906 -8.444 -7.553 1.00 84.94 92 THR A CA 1
ATOM 778 C C . THR A 1 92 ? 12.395 -8.707 -7.792 1.00 84.94 92 THR A C 1
ATOM 780 O O . THR A 1 92 ? 12.800 -8.855 -8.943 1.00 84.94 92 THR A O 1
ATOM 783 N N . CYS A 1 93 ? 13.209 -8.833 -6.743 1.00 84.75 93 CYS A N 1
ATOM 784 C CA . CYS A 1 93 ? 14.632 -9.165 -6.856 1.00 84.75 93 CYS A CA 1
ATOM 785 C C . CYS A 1 93 ? 14.876 -10.543 -7.491 1.00 84.75 93 CYS A C 1
ATOM 787 O O . CYS A 1 93 ? 15.751 -10.675 -8.345 1.00 84.75 93 CYS A O 1
ATOM 789 N N . GLU A 1 94 ? 14.090 -11.556 -7.128 1.00 85.75 94 GLU A N 1
ATOM 790 C CA . GLU A 1 94 ? 14.157 -12.892 -7.729 1.00 85.75 94 GLU A CA 1
ATOM 791 C C . GLU A 1 94 ? 13.800 -12.850 -9.218 1.00 85.75 94 GLU A C 1
ATOM 793 O O . GLU A 1 94 ? 14.505 -13.442 -10.031 1.00 85.75 94 GLU A O 1
ATOM 798 N N . SER A 1 95 ? 12.787 -12.067 -9.606 1.00 82.00 95 SER A N 1
ATOM 799 C CA . SER A 1 95 ? 12.406 -11.886 -11.015 1.00 82.00 95 SER A CA 1
ATOM 800 C C . SER A 1 95 ? 13.486 -11.198 -11.866 1.00 82.00 95 SER A C 1
ATOM 802 O O . SER A 1 95 ? 13.521 -11.360 -13.088 1.00 82.00 95 SER A O 1
ATOM 804 N N . ILE A 1 96 ? 14.364 -10.422 -11.223 1.00 80.69 96 ILE A N 1
ATOM 805 C CA . ILE A 1 96 ? 15.481 -9.711 -11.855 1.00 80.69 96 ILE A CA 1
ATOM 806 C C . ILE A 1 96 ? 16.691 -10.639 -12.041 1.00 80.69 96 ILE A C 1
ATOM 808 O O . ILE A 1 96 ? 17.470 -10.460 -12.984 1.00 80.69 96 ILE A O 1
ATOM 812 N N . ASN A 1 97 ? 16.848 -11.640 -11.172 1.00 73.88 97 ASN A N 1
ATOM 813 C CA . ASN A 1 97 ? 18.005 -12.524 -11.157 1.00 73.88 97 ASN A CA 1
ATOM 814 C C . ASN A 1 97 ? 18.058 -13.358 -12.457 1.00 73.88 97 ASN A C 1
ATOM 816 O O . ASN A 1 97 ? 17.202 -14.199 -12.713 1.00 73.88 97 ASN A O 1
ATOM 820 N N . GLY A 1 98 ? 19.040 -13.074 -13.322 1.00 70.31 98 GLY A N 1
ATOM 821 C CA . GLY A 1 98 ? 19.194 -13.705 -14.644 1.00 70.31 98 GLY A CA 1
ATOM 822 C C . GLY A 1 98 ? 18.627 -12.922 -15.843 1.00 70.31 98 GLY A C 1
ATOM 823 O O . GLY A 1 98 ? 18.769 -13.379 -16.975 1.00 70.31 98 GLY A O 1
ATOM 824 N N . ARG A 1 99 ? 18.025 -11.736 -15.647 1.00 66.38 99 ARG A N 1
ATOM 825 C CA . ARG A 1 99 ? 17.485 -10.881 -16.732 1.00 66.38 99 ARG A CA 1
ATOM 826 C C . ARG A 1 99 ? 17.950 -9.423 -16.611 1.00 66.38 99 ARG A C 1
ATOM 828 O O . ARG A 1 99 ? 17.144 -8.504 -16.548 1.00 66.38 99 ARG A O 1
ATOM 835 N N . LEU A 1 100 ? 19.266 -9.201 -16.602 1.00 60.19 100 LEU A N 1
ATOM 836 C CA . LEU A 1 100 ? 19.904 -7.896 -16.339 1.00 60.19 100 LEU A CA 1
ATOM 837 C C . LEU A 1 100 ? 19.712 -6.817 -17.428 1.00 60.19 100 LEU A C 1
ATOM 839 O O . LEU A 1 100 ? 19.989 -5.647 -17.178 1.00 60.19 100 LEU A O 1
ATOM 843 N N . HIS A 1 101 ? 19.216 -7.160 -18.619 1.00 60.12 101 HIS A N 1
ATOM 844 C CA . HIS A 1 101 ? 19.159 -6.229 -19.758 1.00 60.12 101 HIS A CA 1
ATOM 845 C C . HIS A 1 101 ? 17.879 -5.380 -19.868 1.00 60.12 101 HIS A C 1
ATOM 847 O O . HIS A 1 101 ? 17.662 -4.724 -20.884 1.00 60.12 101 HIS A O 1
ATOM 853 N N . LEU A 1 102 ? 17.014 -5.342 -18.850 1.00 69.12 102 LEU A N 1
ATOM 854 C CA . LEU A 1 102 ? 15.763 -4.586 -18.952 1.00 69.12 102 LEU A CA 1
ATOM 855 C C . LEU A 1 102 ? 15.912 -3.139 -18.466 1.00 69.12 102 LEU A C 1
ATOM 857 O O . LEU A 1 102 ? 16.272 -2.881 -17.318 1.00 69.12 102 LEU A O 1
ATOM 861 N N . ALA A 1 103 ? 15.468 -2.188 -19.295 1.00 76.56 103 ALA A N 1
ATOM 862 C CA . ALA A 1 103 ? 15.277 -0.776 -18.934 1.00 76.56 103 ALA A CA 1
ATOM 863 C C . ALA A 1 103 ? 14.461 -0.583 -17.634 1.00 76.56 103 ALA A C 1
ATOM 865 O O . ALA A 1 103 ? 14.608 0.415 -16.930 1.00 76.56 103 ALA A O 1
ATOM 866 N N . ARG A 1 104 ? 13.618 -1.564 -17.285 1.00 75.94 104 ARG A N 1
ATOM 867 C CA . ARG A 1 104 ? 12.861 -1.619 -16.029 1.00 75.94 104 ARG A CA 1
ATOM 868 C C . ARG A 1 104 ? 13.761 -1.700 -14.788 1.00 75.94 104 ARG A C 1
ATOM 870 O O . ARG A 1 104 ? 13.466 -1.025 -13.810 1.00 75.94 104 ARG A O 1
ATOM 877 N N . ILE A 1 105 ? 14.856 -2.462 -14.828 1.00 81.62 105 ILE A N 1
ATOM 878 C CA . ILE A 1 105 ? 15.796 -2.597 -13.700 1.00 81.62 105 ILE A CA 1
ATOM 879 C C . ILE A 1 105 ? 16.529 -1.282 -13.471 1.00 81.62 105 ILE A C 1
ATOM 881 O O . ILE A 1 105 ? 16.602 -0.813 -12.342 1.00 81.62 105 ILE A O 1
ATOM 885 N N . TRP A 1 106 ? 16.983 -0.638 -14.548 1.00 79.44 106 TRP A N 1
ATOM 886 C CA . TRP A 1 106 ? 17.598 0.685 -14.472 1.00 79.44 106 TRP A CA 1
ATOM 887 C C . TRP A 1 106 ? 16.653 1.742 -13.904 1.00 79.44 106 TRP A C 1
ATOM 889 O O . TRP A 1 106 ? 17.095 2.566 -13.113 1.00 79.44 106 TRP A O 1
ATOM 899 N N . LYS A 1 107 ? 15.352 1.704 -14.228 1.00 80.31 107 LYS A N 1
ATOM 900 C CA . LYS A 1 107 ? 14.354 2.581 -13.589 1.00 80.31 107 LYS A CA 1
ATOM 901 C C . LYS A 1 107 ? 14.231 2.322 -12.084 1.00 80.31 107 LYS A C 1
ATOM 903 O O . LYS A 1 107 ? 14.168 3.282 -11.324 1.00 80.31 107 LYS A O 1
ATOM 908 N N . ILE A 1 108 ? 14.223 1.057 -11.655 1.00 82.12 108 ILE A N 1
ATOM 909 C CA . ILE A 1 108 ? 14.165 0.684 -10.230 1.00 82.12 108 ILE A CA 1
ATOM 910 C C . ILE A 1 108 ? 15.439 1.138 -9.503 1.00 82.12 108 ILE A C 1
ATOM 912 O O . ILE A 1 108 ? 15.348 1.838 -8.501 1.00 82.12 108 ILE A O 1
ATOM 916 N N . LEU A 1 109 ? 16.621 0.813 -10.037 1.00 78.94 109 LEU A N 1
ATOM 917 C CA . LEU A 1 109 ? 17.919 1.251 -9.510 1.00 78.94 109 LEU A CA 1
ATOM 918 C C . LEU A 1 109 ? 18.013 2.772 -9.434 1.00 78.94 109 LEU A C 1
ATOM 920 O O . LEU A 1 109 ? 18.435 3.310 -8.418 1.00 78.94 109 LEU A O 1
ATOM 924 N N . LYS A 1 110 ? 17.573 3.471 -10.483 1.00 79.00 110 LYS A N 1
ATOM 925 C CA . LYS A 1 110 ? 17.525 4.931 -10.501 1.00 79.00 110 LYS A CA 1
ATOM 926 C C . LYS A 1 110 ? 16.575 5.467 -9.434 1.00 79.00 110 LYS A C 1
ATOM 928 O O . LYS A 1 110 ? 16.942 6.416 -8.769 1.00 79.00 110 LYS A O 1
ATOM 933 N N . GLY A 1 111 ? 15.422 4.840 -9.205 1.00 81.69 111 GLY A N 1
ATOM 934 C CA . GLY A 1 111 ? 14.519 5.210 -8.110 1.00 81.69 111 GLY A CA 1
ATOM 935 C C . GLY A 1 111 ? 15.084 4.950 -6.706 1.00 81.69 111 GLY A C 1
ATOM 936 O O . GLY A 1 111 ? 14.727 5.662 -5.776 1.00 81.69 111 GLY A O 1
ATOM 937 N N . LEU A 1 112 ? 15.971 3.961 -6.547 1.00 81.56 112 LEU A N 1
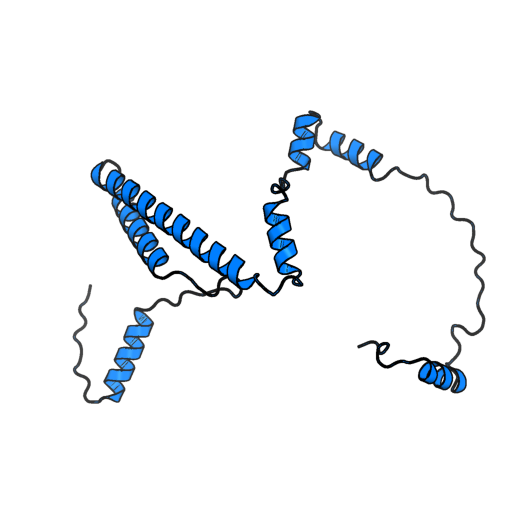ATOM 938 C CA . LEU A 1 112 ? 16.664 3.683 -5.281 1.00 81.56 112 LEU A CA 1
ATOM 939 C C . LEU A 1 112 ? 17.873 4.604 -5.047 1.00 81.56 112 LEU A C 1
ATOM 941 O O . LEU A 1 112 ? 18.181 4.932 -3.906 1.00 81.56 112 LEU A O 1
ATOM 945 N N . LEU A 1 113 ? 18.570 4.996 -6.118 1.00 79.88 113 LEU A N 1
ATOM 946 C CA . LEU A 1 113 ? 19.770 5.841 -6.076 1.00 79.88 113 LEU A CA 1
ATOM 947 C C . LEU A 1 113 ? 19.437 7.339 -6.098 1.00 79.88 113 LEU A C 1
ATOM 949 O O . LEU A 1 113 ? 20.088 8.139 -5.421 1.00 79.88 113 LEU A O 1
ATOM 953 N N . GLU A 1 114 ? 18.430 7.744 -6.872 1.00 61.69 114 GLU A N 1
ATOM 954 C CA . GLU A 1 114 ? 17.928 9.110 -6.860 1.00 61.69 114 GLU A CA 1
ATOM 955 C C . GLU A 1 114 ? 17.065 9.299 -5.616 1.00 61.69 114 GLU A C 1
ATOM 957 O O . GLU A 1 114 ? 15.915 8.871 -5.542 1.00 61.69 114 GLU A O 1
ATOM 962 N N . HIS A 1 115 ? 17.614 10.029 -4.649 1.00 57.12 115 HIS A N 1
ATOM 963 C CA . HIS A 1 115 ? 16.808 10.741 -3.674 1.00 57.12 115 HIS A CA 1
ATOM 964 C C . HIS A 1 115 ? 15.808 11.576 -4.473 1.00 57.12 115 HIS A C 1
ATOM 966 O O . HIS A 1 115 ? 16.223 12.489 -5.190 1.00 57.12 115 HIS A O 1
ATOM 972 N N . SER A 1 116 ? 14.528 11.193 -4.403 1.00 50.72 116 SER A N 1
ATOM 973 C CA . SER A 1 116 ? 13.376 11.869 -5.003 1.00 50.72 116 SER A CA 1
ATOM 974 C C . SER A 1 116 ? 13.667 13.354 -5.192 1.00 50.72 116 SER A C 1
ATOM 976 O O . SER A 1 116 ? 13.658 14.108 -4.215 1.00 50.72 116 SER A O 1
ATOM 978 N N . ARG A 1 117 ? 13.966 13.783 -6.427 1.00 54.84 117 ARG A N 1
ATOM 979 C CA . ARG A 1 117 ? 14.169 15.210 -6.693 1.00 54.84 117 ARG A CA 1
ATOM 980 C C . ARG A 1 117 ? 12.881 15.906 -6.262 1.00 54.84 117 ARG A C 1
ATOM 982 O O . ARG A 1 117 ? 11.818 15.540 -6.769 1.00 54.84 117 ARG A O 1
ATOM 989 N N . PRO A 1 118 ? 12.921 16.836 -5.296 1.00 51.34 118 PRO A N 1
ATOM 990 C CA . PRO A 1 118 ? 11.701 17.464 -4.834 1.00 51.34 118 PRO A CA 1
ATOM 991 C C . PRO A 1 118 ? 11.063 18.193 -6.018 1.00 51.34 118 PRO A C 1
ATOM 99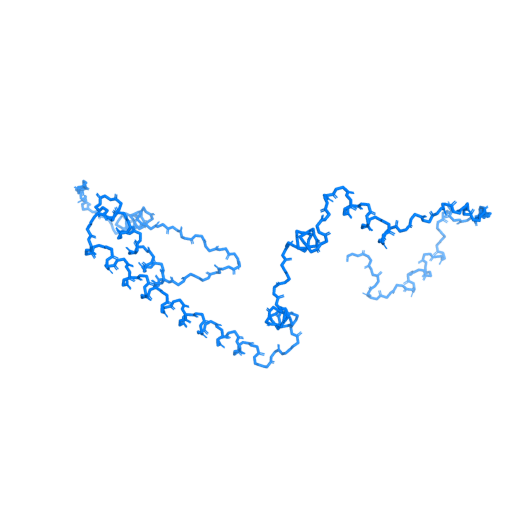3 O O . PRO A 1 118 ? 11.716 18.994 -6.690 1.00 51.34 118 PRO A O 1
ATOM 996 N N . GLN A 1 119 ? 9.773 17.934 -6.250 1.00 57.91 119 GLN A N 1
ATOM 997 C CA . GLN A 1 119 ? 8.980 18.617 -7.280 1.00 57.91 119 GLN A CA 1
ATOM 998 C C . GLN A 1 119 ? 8.998 20.152 -7.105 1.00 57.91 119 GLN A C 1
ATOM 1000 O O . GLN A 1 119 ? 8.760 20.897 -8.048 1.00 57.91 119 GLN A O 1
ATOM 1005 N N . HIS A 1 120 ? 9.385 20.635 -5.920 1.00 59.84 120 HIS A N 1
ATOM 1006 C CA . HIS A 1 120 ? 9.472 22.043 -5.530 1.00 59.84 120 HIS A CA 1
ATOM 1007 C C . HIS A 1 120 ? 10.871 22.649 -5.707 1.00 59.84 120 HIS A C 1
ATOM 1009 O O . HIS A 1 120 ? 11.374 23.351 -4.828 1.00 59.84 120 HIS A O 1
ATOM 1015 N N . THR A 1 121 ? 11.534 22.376 -6.832 1.00 64.38 121 THR A N 1
ATOM 1016 C CA . THR A 1 121 ? 12.864 22.957 -7.097 1.00 64.38 121 THR A CA 1
ATOM 1017 C C . THR A 1 121 ? 12.792 24.491 -7.145 1.00 64.38 121 THR A C 1
ATOM 1019 O O . THR A 1 121 ? 13.636 25.155 -6.552 1.00 64.38 121 THR A O 1
ATOM 1022 N N . LEU A 1 122 ? 11.729 25.061 -7.727 1.00 63.09 122 LEU A N 1
ATOM 1023 C CA . LEU A 1 122 ? 11.513 26.515 -7.773 1.00 63.09 122 LEU A CA 1
ATOM 1024 C C . LEU A 1 122 ? 11.268 27.128 -6.390 1.00 63.09 122 LEU A C 1
ATOM 1026 O O . LEU A 1 122 ? 11.922 28.104 -6.038 1.00 63.09 122 LEU A O 1
ATOM 1030 N N . THR A 1 123 ? 10.407 26.519 -5.574 1.00 65.06 123 THR A N 1
ATOM 1031 C CA . THR A 1 123 ? 10.097 27.010 -4.221 1.00 65.06 123 THR A CA 1
ATOM 1032 C C . THR A 1 123 ? 11.334 26.984 -3.321 1.00 65.06 123 THR A C 1
ATOM 1034 O O . THR A 1 123 ? 11.544 27.870 -2.496 1.00 65.06 123 THR A O 1
ATOM 1037 N N . LYS A 1 124 ? 12.210 25.988 -3.512 1.00 68.69 124 LYS A N 1
ATOM 1038 C CA . LYS A 1 124 ? 13.486 25.897 -2.797 1.00 68.69 124 LYS A CA 1
ATOM 1039 C C . LYS A 1 124 ? 14.464 26.987 -3.234 1.00 68.69 124 LYS A C 1
ATOM 1041 O O . LYS A 1 124 ? 15.116 27.576 -2.377 1.00 68.69 124 LYS A O 1
ATOM 1046 N N . ILE A 1 125 ? 14.554 27.281 -4.531 1.00 67.44 125 ILE A N 1
ATOM 1047 C CA . ILE A 1 125 ? 15.402 28.368 -5.041 1.00 67.44 125 ILE A CA 1
ATOM 1048 C C . ILE A 1 125 ? 14.884 29.726 -4.539 1.00 67.44 125 ILE A C 1
ATOM 1050 O O . ILE A 1 125 ? 15.685 30.528 -4.070 1.00 67.44 125 ILE A O 1
ATOM 1054 N N . GLN A 1 126 ? 13.565 29.945 -4.531 1.00 68.06 126 GLN A N 1
ATOM 1055 C CA . GLN A 1 126 ? 12.944 31.158 -3.979 1.00 68.06 126 GLN A CA 1
ATOM 1056 C C . GLN A 1 126 ? 13.278 31.370 -2.502 1.00 68.06 126 GLN A C 1
ATOM 1058 O O . GLN A 1 126 ? 13.709 32.453 -2.123 1.00 68.06 126 GLN A O 1
ATOM 1063 N N . LEU A 1 127 ? 13.150 30.332 -1.670 1.00 65.44 127 LEU A N 1
ATOM 1064 C CA . LEU A 1 127 ? 13.483 30.419 -0.244 1.00 65.44 127 LEU A CA 1
ATOM 1065 C C . LEU A 1 127 ? 14.985 30.605 0.007 1.00 65.44 127 LEU A C 1
ATOM 1067 O O . LEU A 1 127 ? 15.366 31.288 0.952 1.00 65.44 127 LEU A O 1
ATOM 1071 N N . THR A 1 128 ? 15.834 30.001 -0.830 1.00 71.38 128 THR A N 1
ATOM 1072 C CA . THR A 1 128 ? 17.298 30.088 -0.686 1.00 71.38 128 THR A CA 1
ATOM 1073 C C . THR A 1 128 ? 17.820 31.465 -1.091 1.00 71.38 128 THR A C 1
ATOM 1075 O O . THR A 1 128 ? 18.745 31.973 -0.466 1.00 71.38 128 THR A O 1
ATOM 1078 N N . LEU A 1 129 ? 17.230 32.069 -2.125 1.00 73.00 129 LEU A N 1
ATOM 1079 C CA . LEU A 1 129 ? 17.642 33.373 -2.639 1.00 73.00 129 LEU A CA 1
ATOM 1080 C C . LEU A 1 129 ? 16.842 34.541 -2.038 1.00 73.00 129 LEU A C 1
ATOM 1082 O O . LEU A 1 129 ? 17.245 35.679 -2.220 1.00 73.00 129 LEU A O 1
ATOM 1086 N N . GLN A 1 130 ? 15.743 34.276 -1.318 1.00 71.56 130 GLN A N 1
ATOM 1087 C CA . GLN A 1 130 ? 14.811 35.284 -0.779 1.00 71.56 130 GLN A CA 1
ATOM 1088 C C . GLN A 1 130 ? 14.312 36.298 -1.828 1.00 71.56 130 GLN A C 1
ATOM 1090 O O . GLN A 1 130 ? 14.031 37.448 -1.504 1.00 71.56 130 GLN A O 1
ATOM 1095 N N . LEU A 1 131 ? 14.197 35.874 -3.089 1.00 73.56 131 LEU A N 1
ATOM 1096 C CA . LEU A 1 131 ? 13.710 36.708 -4.190 1.00 73.56 131 LEU A CA 1
ATOM 1097 C C . LEU A 1 131 ? 12.212 36.485 -4.421 1.00 73.56 131 LEU A C 1
ATOM 1099 O O . LEU A 1 131 ? 11.720 35.357 -4.318 1.00 73.56 131 LEU A O 1
ATOM 1103 N N . GLY A 1 132 ? 11.503 37.551 -4.796 1.00 74.50 132 GLY A N 1
ATOM 1104 C CA . GLY A 1 132 ? 10.117 37.458 -5.259 1.00 74.50 132 GLY A CA 1
ATOM 1105 C C . GLY A 1 132 ? 10.003 36.785 -6.634 1.00 74.50 132 GLY A C 1
ATOM 1106 O O . GLY A 1 132 ? 10.964 36.751 -7.406 1.00 74.50 132 GLY A O 1
ATOM 1107 N N . ASP A 1 133 ? 8.815 36.268 -6.967 1.00 71.25 133 ASP A N 1
ATOM 1108 C CA . ASP A 1 133 ? 8.546 35.513 -8.206 1.00 71.25 133 ASP A CA 1
ATOM 1109 C C . ASP A 1 133 ? 9.029 36.225 -9.484 1.00 71.25 133 ASP A C 1
ATOM 1111 O O . ASP A 1 133 ? 9.642 35.603 -10.354 1.00 71.25 133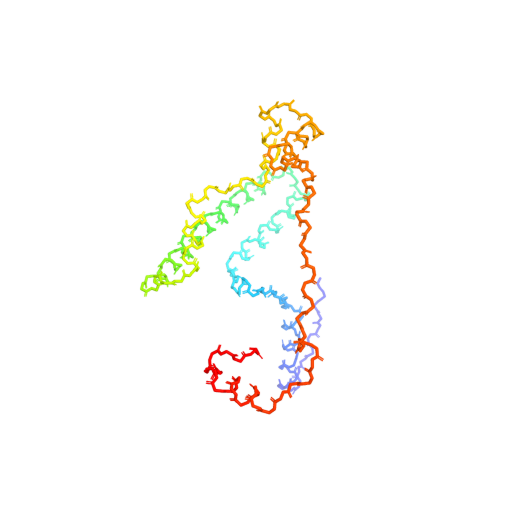 ASP A O 1
ATOM 1115 N N . GLU A 1 134 ? 8.808 37.537 -9.591 1.00 75.75 134 GLU A N 1
ATOM 1116 C CA . GLU A 1 134 ? 9.194 38.319 -10.775 1.00 75.75 134 GLU A CA 1
ATOM 1117 C C . GLU A 1 134 ? 10.706 38.544 -10.893 1.00 75.75 134 GLU A C 1
ATOM 1119 O O . GLU A 1 134 ? 11.240 38.631 -12.001 1.00 75.75 134 GLU A O 1
ATOM 1124 N N . GLU A 1 135 ? 11.418 38.616 -9.772 1.00 77.00 135 GLU A N 1
ATOM 1125 C CA . GLU A 1 135 ? 12.871 38.802 -9.760 1.00 77.00 135 GLU A CA 1
ATOM 1126 C C . GLU A 1 135 ? 13.575 37.493 -10.103 1.00 77.00 135 GLU A C 1
ATOM 1128 O O . GLU A 1 135 ? 14.470 37.471 -10.950 1.00 77.00 135 GLU A O 1
ATOM 1133 N N . LEU A 1 136 ? 13.094 36.381 -9.537 1.00 79.12 136 LEU A N 1
ATOM 1134 C CA . LEU A 1 136 ? 13.543 35.040 -9.897 1.00 79.12 136 LEU A CA 1
ATOM 1135 C C . LEU A 1 136 ? 13.353 34.787 -11.398 1.00 79.12 136 LEU A C 1
ATOM 1137 O O . LEU A 1 136 ? 14.254 34.273 -12.061 1.00 79.12 136 LEU A O 1
ATOM 1141 N N . ARG A 1 137 ? 12.203 35.186 -11.956 1.00 76.75 137 ARG A N 1
ATOM 1142 C CA . ARG A 1 137 ? 11.914 35.030 -13.385 1.00 76.75 137 ARG A CA 1
ATOM 1143 C C . ARG A 1 137 ? 12.912 35.785 -14.260 1.00 76.75 137 ARG A C 1
ATOM 1145 O O . ARG A 1 137 ? 13.387 35.217 -15.238 1.00 76.75 137 ARG A O 1
ATOM 1152 N N . LYS A 1 138 ? 13.267 37.023 -13.900 1.00 79.06 138 LYS A N 1
ATOM 1153 C CA . LYS A 1 138 ? 14.277 37.812 -14.627 1.00 79.06 138 LYS A CA 1
ATOM 1154 C C . LYS A 1 138 ? 15.650 37.148 -14.583 1.00 79.06 138 LYS A C 1
ATOM 1156 O O . LYS A 1 138 ? 16.240 36.934 -15.635 1.00 79.06 138 LYS A O 1
ATOM 1161 N N . VAL A 1 139 ? 16.099 36.727 -13.399 1.00 80.06 139 VAL A N 1
ATOM 1162 C CA . VAL A 1 139 ? 17.389 36.038 -13.230 1.00 80.06 139 VAL A CA 1
ATOM 1163 C C . VAL A 1 139 ? 17.438 34.746 -14.048 1.00 80.06 139 VAL A C 1
ATOM 1165 O O . VAL A 1 139 ? 18.430 34.478 -14.724 1.00 80.06 139 VAL A O 1
ATOM 1168 N N . LEU A 1 140 ? 16.364 33.952 -14.038 1.00 77.88 140 LEU A N 1
ATOM 1169 C CA . LEU A 1 140 ? 16.287 32.721 -14.826 1.00 77.88 140 LEU A CA 1
ATOM 1170 C C . LEU A 1 140 ? 16.278 32.997 -16.332 1.00 77.88 140 LEU A C 1
ATOM 1172 O O . LEU A 1 140 ? 16.961 32.293 -17.076 1.00 77.88 140 LEU A O 1
ATOM 1176 N N . CYS A 1 141 ? 15.541 34.014 -16.783 1.00 78.88 141 CYS A N 1
ATOM 1177 C CA . CYS A 1 141 ? 15.554 34.432 -18.181 1.00 78.88 141 CYS A CA 1
ATOM 1178 C C . CYS A 1 141 ? 16.953 34.871 -18.620 1.00 78.88 141 CYS A C 1
ATOM 1180 O O . CYS A 1 141 ? 17.420 34.393 -19.645 1.00 78.88 141 CYS A O 1
ATOM 1182 N N . ASP A 1 142 ? 17.646 35.692 -17.835 1.00 79.38 142 ASP A N 1
ATOM 1183 C CA . ASP A 1 142 ? 18.979 36.180 -18.198 1.00 79.38 142 ASP A CA 1
ATOM 1184 C C . ASP A 1 142 ? 20.037 35.066 -18.174 1.00 79.38 142 ASP A C 1
ATOM 1186 O O . ASP A 1 142 ? 20.938 35.045 -19.011 1.00 79.38 142 ASP A O 1
ATOM 1190 N N . THR A 1 143 ? 19.910 34.105 -17.253 1.00 79.25 143 THR A N 1
ATOM 1191 C CA . THR A 1 143 ? 20.874 33.002 -17.101 1.00 79.25 143 THR A CA 1
ATOM 1192 C C . THR A 1 143 ? 20.713 31.931 -18.182 1.00 79.25 143 THR A C 1
ATOM 1194 O O . THR A 1 143 ? 21.705 31.446 -18.722 1.00 79.25 143 THR A O 1
ATOM 1197 N N . PHE A 1 144 ? 19.474 31.525 -18.483 1.00 76.56 144 PHE A N 1
ATOM 1198 C CA . PHE A 1 144 ? 19.202 30.394 -19.382 1.00 76.56 144 PHE A CA 1
ATOM 1199 C C . PHE A 1 144 ? 18.819 30.808 -20.802 1.00 76.56 144 PHE A C 1
ATOM 1201 O O . PHE A 1 144 ? 18.981 30.018 -21.728 1.00 76.56 144 PHE A O 1
ATOM 1208 N N . TYR A 1 145 ? 18.335 32.035 -20.982 1.00 75.56 145 TYR A N 1
ATOM 1209 C CA . TYR A 1 145 ? 17.982 32.601 -22.279 1.00 75.56 145 TYR A CA 1
ATOM 1210 C C . TYR A 1 145 ? 18.665 33.960 -22.446 1.00 75.56 145 TYR A C 1
ATOM 1212 O O . TYR A 1 145 ? 17.974 34.981 -22.542 1.00 75.56 145 TYR A O 1
ATOM 1220 N N . PRO A 1 146 ? 20.014 34.006 -22.482 1.00 67.38 146 PRO A N 1
ATOM 1221 C CA . PRO A 1 146 ? 20.710 35.244 -22.783 1.00 67.38 146 PRO A CA 1
ATOM 1222 C C . PRO A 1 146 ? 20.165 35.753 -24.113 1.00 67.38 146 PRO A C 1
ATOM 1224 O O . PRO A 1 146 ? 20.257 35.062 -25.131 1.00 67.38 146 PRO A O 1
ATOM 1227 N N . ARG A 1 147 ? 19.527 36.931 -24.088 1.00 61.41 147 ARG A N 1
ATOM 1228 C CA . ARG A 1 147 ? 18.999 37.586 -25.286 1.00 61.41 147 ARG A CA 1
ATOM 1229 C C . ARG A 1 147 ? 20.183 37.892 -26.183 1.00 61.41 147 ARG A C 1
ATOM 1231 O O . ARG A 1 147 ? 20.807 38.942 -26.077 1.00 61.41 147 ARG A O 1
ATOM 1238 N N . THR A 1 148 ? 20.508 36.948 -27.051 1.00 61.31 148 THR A N 1
ATOM 1239 C CA . THR A 1 148 ? 21.388 37.189 -28.175 1.00 61.31 148 THR A CA 1
ATOM 1240 C C . THR A 1 148 ? 20.647 38.228 -28.993 1.00 61.31 148 THR A C 1
ATOM 1242 O O . THR A 1 148 ? 19.557 37.971 -29.506 1.00 61.31 148 THR A O 1
ATOM 1245 N N . THR A 1 149 ? 21.167 39.455 -29.001 1.00 63.38 149 THR A N 1
ATOM 1246 C CA . THR A 1 149 ? 20.741 40.481 -29.949 1.00 63.38 149 THR A CA 1
ATOM 1247 C C . THR A 1 149 ? 20.682 39.806 -31.304 1.00 63.38 149 THR A C 1
ATOM 1249 O O . THR A 1 149 ? 21.675 39.186 -31.688 1.00 63.38 149 THR A O 1
ATOM 1252 N N . VAL A 1 150 ? 19.516 39.852 -31.950 1.00 60.50 150 VAL A N 1
ATOM 1253 C CA . VAL A 1 150 ? 19.298 39.296 -33.284 1.00 60.50 150 VAL A CA 1
ATOM 1254 C C . VAL A 1 150 ? 20.409 39.855 -34.165 1.00 60.50 150 VAL A C 1
ATOM 1256 O O . VAL A 1 150 ? 20.376 41.023 -34.538 1.00 60.50 150 VAL A O 1
ATOM 1259 N N . GLN A 1 151 ? 21.457 39.067 -34.395 1.00 65.44 151 GLN A N 1
ATOM 1260 C CA . GLN A 1 151 ? 22.379 39.362 -35.471 1.00 65.44 151 GLN A CA 1
ATOM 1261 C C . GLN A 1 151 ? 21.563 39.123 -36.728 1.00 65.44 151 GLN A C 1
ATOM 1263 O O . GLN A 1 151 ? 20.960 38.054 -36.864 1.00 65.44 151 GLN A O 1
ATOM 1268 N N . ASP A 1 152 ? 21.501 40.127 -37.601 1.00 67.62 152 ASP A N 1
ATOM 1269 C CA . ASP A 1 152 ? 20.945 39.944 -38.934 1.00 67.62 152 ASP A CA 1
ATOM 1270 C C . ASP A 1 152 ? 21.607 38.703 -39.531 1.00 67.62 152 ASP A C 1
ATOM 1272 O O . ASP A 1 152 ? 22.837 38.632 -39.645 1.00 67.62 152 ASP A O 1
ATOM 1276 N N . LEU A 1 153 ? 20.795 37.680 -39.816 1.00 66.44 153 LEU A N 1
ATOM 1277 C CA . LEU A 1 153 ? 21.310 36.466 -40.427 1.00 66.44 153 LEU A CA 1
ATOM 1278 C C . LEU A 1 153 ? 22.007 36.874 -41.731 1.00 66.44 153 LEU A C 1
ATOM 1280 O O . LEU A 1 153 ? 21.465 37.703 -42.470 1.00 66.44 153 LEU A O 1
ATOM 1284 N N . PRO A 1 154 ? 23.187 36.311 -42.043 1.00 73.06 154 PRO A N 1
ATOM 1285 C CA . PRO A 1 154 ? 23.835 36.590 -43.312 1.00 73.06 154 PRO A CA 1
ATOM 1286 C C . PRO A 1 154 ? 22.851 36.281 -44.442 1.00 73.06 154 PRO A C 1
ATOM 1288 O O . PRO A 1 154 ? 22.251 35.204 -44.467 1.00 73.06 154 PRO A O 1
ATOM 1291 N N . HIS A 1 155 ? 22.656 37.248 -45.343 1.00 71.94 155 HIS A N 1
ATOM 1292 C CA . HIS A 1 155 ? 21.763 37.111 -46.487 1.00 71.94 155 HIS A CA 1
ATOM 1293 C C . HIS A 1 155 ? 22.199 35.900 -47.315 1.00 71.94 155 HIS A C 1
ATOM 1295 O O . HIS A 1 155 ? 23.214 35.940 -48.011 1.00 71.94 155 HIS A O 1
ATOM 1301 N N . TYR A 1 156 ? 21.452 34.804 -47.195 1.00 66.81 156 TYR A N 1
ATOM 1302 C CA . TYR A 1 156 ? 21.677 33.615 -47.997 1.00 66.81 156 TYR A CA 1
ATOM 1303 C C . TYR A 1 156 ? 21.135 33.895 -49.400 1.00 66.81 156 TYR A C 1
ATOM 1305 O O . TYR A 1 156 ? 19.939 34.173 -49.529 1.00 66.81 156 TYR A O 1
ATOM 1313 N N . PRO A 1 157 ? 21.965 33.843 -50.455 1.00 67.69 157 PRO A N 1
ATOM 1314 C CA . PRO A 1 157 ? 21.451 33.942 -51.809 1.00 67.69 157 PRO A CA 1
ATOM 1315 C C . PRO A 1 157 ? 20.487 32.779 -52.051 1.00 67.69 157 PRO A C 1
ATOM 1317 O O . PRO A 1 157 ? 20.814 31.614 -51.814 1.00 67.69 157 PRO A O 1
ATOM 1320 N N . VAL A 1 158 ? 19.278 33.108 -52.502 1.00 65.00 158 VAL A N 1
ATOM 1321 C CA . VAL A 1 158 ? 18.283 32.119 -52.915 1.00 65.00 158 VAL A CA 1
ATOM 1322 C C . VAL A 1 158 ? 18.784 31.496 -54.214 1.00 65.00 158 VAL A C 1
ATOM 1324 O O . VAL A 1 158 ? 18.592 32.045 -55.295 1.00 65.00 158 VAL A O 1
ATOM 1327 N N . TYR A 1 159 ? 19.468 30.359 -54.118 1.00 61.91 159 TYR A N 1
ATOM 1328 C CA . TYR A 1 159 ? 19.734 29.536 -55.287 1.00 61.91 159 TYR A CA 1
ATOM 1329 C C . TYR A 1 159 ? 18.426 28.840 -55.663 1.00 61.91 159 TYR A C 1
ATOM 1331 O O . TYR A 1 159 ? 17.994 27.912 -54.983 1.00 61.91 159 TYR A O 1
ATOM 1339 N N . SER A 1 160 ? 17.778 29.287 -56.739 1.00 62.25 160 SER A N 1
ATOM 1340 C CA . SER A 1 160 ? 16.740 28.490 -57.389 1.00 62.25 160 SER A CA 1
ATOM 1341 C C . SER A 1 160 ? 17.430 27.286 -58.026 1.00 62.25 160 SER A C 1
ATOM 1343 O O . SER A 1 160 ? 18.007 27.388 -59.112 1.00 62.25 160 SER A O 1
ATOM 1345 N N . ILE A 1 161 ? 17.442 26.158 -57.323 1.00 62.53 161 ILE A N 1
ATOM 1346 C CA . ILE A 1 161 ? 17.935 24.902 -57.879 1.00 62.53 161 ILE A CA 1
ATOM 1347 C C . ILE A 1 161 ? 16.907 24.483 -58.936 1.00 62.53 161 ILE A C 1
ATOM 1349 O O . ILE A 1 161 ? 15.823 24.000 -58.614 1.00 62.53 161 ILE A O 1
ATOM 1353 N N . SER A 1 162 ? 17.210 24.762 -60.205 1.00 65.69 162 SER A N 1
ATOM 1354 C CA . SER A 1 162 ? 16.366 24.350 -61.327 1.00 65.69 162 SER A CA 1
ATOM 1355 C C . SER A 1 162 ? 16.239 22.826 -61.318 1.00 65.69 162 SER A C 1
ATOM 1357 O O . SER A 1 162 ? 17.255 22.132 -61.299 1.00 65.69 162 SER A O 1
ATOM 1359 N N . GLY A 1 163 ? 15.005 22.319 -61.305 1.00 65.38 163 GLY A N 1
ATOM 1360 C CA . GLY A 1 163 ? 14.706 20.882 -61.296 1.00 65.38 163 GLY A CA 1
ATOM 1361 C C . GLY A 1 163 ? 14.252 20.307 -59.950 1.00 65.38 163 GLY A C 1
ATOM 1362 O O . GLY A 1 163 ? 13.954 19.123 -59.875 1.00 65.38 163 GLY A O 1
ATOM 1363 N N . MET A 1 164 ? 14.155 21.111 -58.885 1.00 66.00 164 MET A N 1
ATOM 1364 C CA . MET A 1 164 ? 13.635 20.607 -57.603 1.00 66.00 164 MET A CA 1
ATOM 1365 C C . MET A 1 164 ? 12.105 20.421 -57.605 1.00 66.00 164 MET A C 1
ATOM 1367 O O . MET A 1 164 ? 11.603 19.556 -56.895 1.00 66.00 164 MET A O 1
ATOM 1371 N N . ASP A 1 165 ? 11.400 21.174 -58.460 1.00 68.69 165 ASP A N 1
ATOM 1372 C CA . ASP A 1 165 ? 9.949 21.078 -58.702 1.00 68.69 165 ASP A CA 1
ATOM 1373 C C . ASP A 1 165 ? 9.602 20.412 -60.055 1.00 68.69 165 ASP A C 1
ATOM 1375 O O . ASP A 1 165 ? 8.468 20.511 -60.523 1.00 68.69 165 ASP A O 1
ATOM 1379 N N . SER A 1 166 ? 10.562 19.775 -60.741 1.00 75.62 166 SER A N 1
ATOM 1380 C CA . SER A 1 166 ? 10.259 19.036 -61.978 1.00 75.62 166 SER A CA 1
ATOM 1381 C C . SER A 1 166 ? 9.708 17.643 -61.686 1.00 75.62 166 SER A C 1
ATOM 1383 O O . SER A 1 166 ? 10.053 17.032 -60.677 1.00 75.62 166 SER A O 1
ATOM 1385 N N . ASP A 1 167 ? 8.893 17.121 -62.604 1.00 80.81 167 ASP A N 1
ATOM 1386 C CA . ASP A 1 167 ? 8.350 15.767 -62.505 1.00 80.81 167 ASP A CA 1
ATOM 1387 C C . ASP A 1 167 ? 9.471 14.724 -62.368 1.00 80.81 167 ASP A C 1
ATOM 1389 O O . ASP A 1 167 ? 10.430 14.718 -63.145 1.00 80.81 167 ASP A O 1
ATOM 1393 N N . CYS A 1 168 ? 9.332 13.818 -61.395 1.00 73.31 168 CYS A N 1
ATOM 1394 C CA . CYS A 1 168 ? 10.290 12.737 -61.171 1.00 73.31 168 CYS A CA 1
ATOM 1395 C C . CYS A 1 168 ? 10.449 11.882 -62.434 1.00 73.31 168 CYS A C 1
ATOM 1397 O O . CYS A 1 168 ? 9.473 11.349 -62.973 1.00 73.31 168 CYS A O 1
ATOM 1399 N N . THR A 1 169 ? 11.687 11.678 -62.876 1.00 85.88 169 THR A N 1
ATOM 1400 C CA . THR A 1 169 ? 11.965 10.836 -64.043 1.00 85.88 169 THR A CA 1
ATOM 1401 C C . THR A 1 169 ? 12.042 9.353 -63.672 1.00 85.88 169 THR A C 1
ATOM 1403 O O . THR A 1 169 ? 12.423 8.965 -62.566 1.00 85.88 169 THR A O 1
ATOM 1406 N N . ALA A 1 170 ? 11.717 8.473 -64.625 1.00 82.56 170 ALA A N 1
ATOM 1407 C CA . ALA A 1 170 ? 11.743 7.022 -64.404 1.00 82.56 170 ALA A CA 1
ATOM 1408 C C . ALA A 1 170 ? 13.138 6.494 -64.004 1.00 82.56 170 ALA A C 1
ATOM 1410 O O . ALA A 1 170 ? 13.246 5.518 -63.259 1.00 82.56 170 ALA A O 1
ATOM 1411 N N . ALA A 1 171 ? 14.203 7.159 -64.463 1.00 81.69 171 ALA A N 1
ATOM 1412 C CA . ALA A 1 171 ? 15.578 6.830 -64.100 1.00 81.69 171 ALA A CA 1
ATOM 1413 C C . ALA A 1 171 ? 15.849 7.084 -62.607 1.00 81.69 171 ALA A C 1
ATOM 1415 O O . ALA A 1 171 ? 16.382 6.207 -61.926 1.00 81.69 171 ALA A O 1
ATOM 1416 N N . GLU A 1 172 ? 15.412 8.226 -62.074 1.00 83.44 172 GLU A N 1
ATOM 1417 C CA . GLU A 1 172 ? 15.548 8.570 -60.651 1.00 83.44 172 GLU A CA 1
ATOM 1418 C C . GLU A 1 172 ? 14.766 7.604 -59.763 1.00 83.44 172 GLU A C 1
ATOM 1420 O O . GLU A 1 172 ? 15.259 7.173 -58.723 1.00 83.44 172 GLU A O 1
ATOM 1425 N N . LEU A 1 173 ? 13.582 7.189 -60.215 1.00 82.94 173 LEU A N 1
ATOM 1426 C CA . LEU A 1 173 ? 12.747 6.225 -59.505 1.00 82.94 173 LEU A CA 1
ATOM 1427 C C . LEU A 1 173 ? 13.421 4.843 -59.441 1.00 82.94 173 LEU A C 1
ATOM 1429 O O . LEU A 1 173 ? 13.464 4.219 -58.381 1.00 82.94 173 LEU A O 1
ATOM 1433 N N . SER A 1 174 ? 14.026 4.389 -60.545 1.00 82.88 174 SER A N 1
ATOM 1434 C CA . SER A 1 174 ? 14.781 3.128 -60.579 1.00 82.88 174 SER A CA 1
ATOM 1435 C C . SER A 1 174 ? 16.020 3.151 -59.676 1.00 82.88 174 SER A C 1
ATOM 1437 O O . SER A 1 174 ? 16.314 2.173 -58.985 1.00 82.88 174 SER A O 1
ATOM 1439 N N . LEU A 1 175 ? 16.704 4.296 -59.616 1.00 84.25 175 LEU A N 1
ATOM 1440 C CA . LEU A 1 175 ? 17.852 4.511 -58.748 1.00 84.25 175 LEU A CA 1
ATOM 1441 C C . LEU A 1 175 ? 17.412 4.528 -57.280 1.00 84.25 175 LEU A C 1
ATOM 1443 O O . LEU A 1 175 ? 17.987 3.803 -56.472 1.00 84.25 175 LEU A O 1
ATOM 1447 N N . ALA A 1 176 ? 16.344 5.246 -56.933 1.00 82.06 176 ALA A N 1
ATOM 1448 C CA . ALA A 1 176 ? 15.792 5.264 -55.580 1.00 82.06 176 ALA A CA 1
ATOM 1449 C C . ALA A 1 176 ? 15.394 3.859 -55.091 1.00 82.06 176 ALA A C 1
ATOM 1451 O O . ALA A 1 176 ? 15.727 3.485 -53.967 1.00 82.06 176 ALA A O 1
ATOM 1452 N N . LEU A 1 177 ? 14.766 3.046 -55.951 1.00 79.25 177 LEU A N 1
ATOM 1453 C CA . LEU A 1 177 ? 14.444 1.647 -55.644 1.00 79.25 177 LEU A CA 1
ATOM 1454 C C . LEU A 1 177 ? 15.696 0.800 -55.387 1.00 79.25 177 LEU A C 1
ATOM 1456 O O . LEU A 1 177 ? 15.664 -0.078 -54.529 1.00 79.25 177 LEU A O 1
ATOM 1460 N N . SER A 1 178 ? 16.803 1.073 -56.081 1.00 80.25 178 SER A N 1
ATOM 1461 C CA . SER A 1 178 ? 18.072 0.375 -55.836 1.00 80.25 178 SER A CA 1
ATOM 1462 C C . SER A 1 178 ? 18.721 0.745 -54.495 1.00 80.25 178 SER A C 1
ATOM 1464 O O . SER A 1 178 ? 19.396 -0.088 -53.892 1.00 80.25 178 SER A O 1
ATOM 1466 N N . TYR A 1 179 ? 18.483 1.964 -53.997 1.00 78.94 179 TYR A N 1
ATOM 1467 C CA . TYR A 1 179 ? 18.980 2.429 -52.698 1.00 78.94 179 TYR A CA 1
ATOM 1468 C C . TYR A 1 179 ? 18.100 1.999 -51.517 1.00 78.94 179 TYR A C 1
ATOM 1470 O O . TYR A 1 179 ? 18.551 2.045 -50.369 1.00 78.94 179 TYR A O 1
ATOM 1478 N N . MET A 1 180 ? 16.859 1.573 -51.763 1.00 75.00 180 MET A N 1
ATOM 1479 C CA . MET A 1 180 ? 15.984 1.079 -50.705 1.00 75.00 180 MET A CA 1
ATOM 1480 C C . MET A 1 180 ? 16.505 -0.251 -50.151 1.00 75.00 180 MET A C 1
ATOM 1482 O O . MET A 1 180 ? 16.606 -1.256 -50.851 1.00 75.00 180 MET A O 1
ATOM 1486 N N . THR A 1 181 ? 16.796 -0.273 -48.850 1.00 71.38 181 THR A N 1
ATOM 1487 C CA . THR A 1 181 ? 17.123 -1.502 -48.119 1.00 71.38 181 THR A CA 1
ATOM 1488 C C . THR A 1 181 ? 15.947 -1.913 -47.237 1.00 71.38 181 THR A C 1
ATOM 1490 O O . THR A 1 181 ? 15.042 -1.127 -46.958 1.00 71.38 181 THR A O 1
ATOM 1493 N N . LYS A 1 182 ? 15.947 -3.167 -46.771 1.00 65.62 182 LYS A N 1
ATOM 1494 C CA . LYS A 1 182 ? 14.832 -3.798 -46.037 1.00 65.62 182 LYS A CA 1
ATOM 1495 C C . LYS A 1 182 ? 14.386 -3.052 -44.757 1.00 65.62 182 LYS A C 1
ATOM 1497 O O . LYS A 1 182 ? 13.325 -3.366 -44.234 1.00 65.62 182 LYS A O 1
ATOM 1502 N N . ASN A 1 183 ? 15.165 -2.072 -44.283 1.00 57.97 183 ASN A N 1
ATOM 1503 C CA . ASN A 1 183 ? 14.906 -1.279 -43.075 1.00 57.97 183 ASN A CA 1
ATOM 1504 C C . ASN A 1 183 ? 14.547 0.197 -43.346 1.00 57.97 183 ASN A C 1
ATOM 1506 O O . ASN A 1 183 ? 14.441 0.965 -42.395 1.00 57.97 183 ASN A O 1
ATOM 1510 N N . THR A 1 184 ? 14.387 0.620 -44.604 1.00 61.38 184 THR A N 1
ATOM 1511 C CA . THR A 1 184 ? 14.138 2.034 -44.961 1.00 61.38 184 THR A CA 1
ATOM 1512 C C . THR A 1 184 ? 12.785 2.272 -45.632 1.00 61.38 184 THR A C 1
ATOM 1514 O O . THR A 1 184 ? 12.629 3.248 -46.361 1.00 61.38 184 THR A O 1
ATOM 1517 N N . ALA A 1 185 ? 11.797 1.404 -45.411 1.00 50.59 185 ALA A N 1
ATOM 1518 C CA . ALA A 1 185 ? 10.422 1.730 -45.777 1.00 50.59 185 ALA A CA 1
ATOM 1519 C C . ALA A 1 185 ? 9.830 2.686 -44.720 1.00 50.59 185 ALA A C 1
ATOM 1521 O O . ALA A 1 185 ? 9.886 2.360 -43.533 1.00 50.59 185 ALA A O 1
ATOM 1522 N N . PRO A 1 186 ? 9.272 3.847 -45.106 1.00 51.28 186 PRO A N 1
ATOM 1523 C CA . PRO A 1 186 ? 8.454 4.645 -44.208 1.00 51.28 186 PRO A CA 1
ATOM 1524 C C . PRO A 1 186 ? 7.105 3.937 -44.029 1.00 51.28 186 PRO A C 1
ATOM 1526 O O . PRO A 1 186 ? 6.277 3.907 -44.940 1.00 51.28 186 PRO A O 1
ATOM 1529 N N . GLY A 1 187 ? 6.927 3.333 -42.857 1.00 42.59 187 GLY A N 1
ATOM 1530 C CA . GLY A 1 187 ? 5.706 2.695 -42.374 1.00 42.59 187 GLY A CA 1
ATOM 1531 C C . GLY A 1 187 ? 5.817 2.458 -40.880 1.00 42.59 187 GLY A C 1
ATOM 1532 O O . GLY A 1 187 ? 6.742 1.711 -40.492 1.00 42.59 187 GLY A O 1
#